Protein AF-A0A7J6WWG5-F1 (afdb_monomer_lite)

pLDDT: mean 85.24, std 16.28, range [38.5, 98.75]

Organism: Thalictrum thalictroides (NCBI:txid46969)

Structure (mmCIF, N/CA/C/O backbone):
data_AF-A0A7J6WWG5-F1
#
_entry.id   AF-A0A7J6WWG5-F1
#
loop_
_atom_site.group_PDB
_atom_site.id
_atom_site.type_symbol
_atom_site.label_atom_id
_atom_site.label_alt_id
_atom_site.label_comp_id
_atom_site.label_asym_id
_atom_site.label_entity_id
_atom_site.label_seq_id
_atom_site.pdbx_PDB_ins_code
_atom_site.Cartn_x
_atom_site.Cartn_y
_atom_site.Cartn_z
_atom_site.occupancy
_atom_site.B_iso_or_equiv
_atom_site.auth_seq_id
_atom_site.auth_comp_id
_atom_site.auth_asym_id
_atom_site.auth_atom_id
_atom_site.pdbx_PDB_model_num
ATOM 1 N N . MET A 1 1 ? -76.716 24.544 27.210 1.00 43.50 1 MET A N 1
ATOM 2 C CA . MET A 1 1 ? -75.698 25.096 26.293 1.00 43.50 1 MET A CA 1
ATOM 3 C C . MET A 1 1 ? -74.360 24.968 27.015 1.00 43.50 1 MET A C 1
ATOM 5 O O . MET A 1 1 ? -74.126 25.723 27.944 1.00 43.50 1 MET A O 1
ATOM 9 N N . LEU A 1 2 ? -73.579 23.918 26.735 1.00 38.50 2 LEU A N 1
ATOM 10 C CA . LEU A 1 2 ? -72.300 23.645 27.412 1.00 38.50 2 LEU A CA 1
ATOM 11 C C . LEU A 1 2 ? -71.155 24.018 26.466 1.00 38.50 2 LEU A C 1
ATOM 13 O O . LEU A 1 2 ? -71.121 23.550 25.331 1.00 38.50 2 LEU A O 1
ATOM 17 N N . GLN A 1 3 ? -70.262 24.892 26.929 1.00 45.00 3 GLN A N 1
ATOM 18 C CA . GLN A 1 3 ? -69.139 25.434 26.167 1.00 45.00 3 GLN A CA 1
ATOM 19 C C . GLN A 1 3 ? -67.890 24.578 26.438 1.00 45.00 3 GLN A C 1
ATOM 21 O O . GLN A 1 3 ? -67.341 24.602 27.539 1.00 45.00 3 GLN A O 1
ATOM 26 N N . LEU A 1 4 ? -67.456 23.795 25.447 1.00 45.66 4 LEU A N 1
ATOM 27 C CA . LEU A 1 4 ? -66.200 23.039 25.496 1.00 45.66 4 LEU A CA 1
ATOM 28 C C . LEU A 1 4 ? -65.028 23.998 25.246 1.00 45.66 4 LEU A C 1
ATOM 30 O O . LEU A 1 4 ? -64.885 24.532 24.149 1.00 45.66 4 LEU A O 1
ATOM 34 N N . HIS A 1 5 ? -64.199 24.216 26.266 1.00 53.22 5 HIS A N 1
ATOM 35 C CA . HIS A 1 5 ? -62.928 24.926 26.127 1.00 53.22 5 HIS A CA 1
ATOM 36 C C . HIS A 1 5 ? -61.869 23.956 25.589 1.00 53.22 5 HIS A C 1
ATOM 38 O O . HIS A 1 5 ? -61.558 22.953 26.230 1.00 53.22 5 HIS A O 1
ATOM 44 N N . GLN A 1 6 ? -61.324 24.245 24.406 1.00 57.47 6 GLN A N 1
ATOM 45 C CA . GLN A 1 6 ? -60.155 23.545 23.871 1.00 57.47 6 GLN A CA 1
ATOM 46 C C . GLN A 1 6 ? -58.901 24.026 24.613 1.00 57.47 6 GLN A C 1
ATOM 48 O O . GLN A 1 6 ? -58.595 25.217 24.610 1.00 57.47 6 GLN A O 1
ATOM 53 N N . LEU A 1 7 ? -58.181 23.105 25.254 1.00 57.38 7 LEU A N 1
ATOM 54 C CA . LEU A 1 7 ? -56.849 23.366 25.805 1.00 57.38 7 LEU A CA 1
ATOM 55 C C . LEU A 1 7 ? -55.794 23.170 24.697 1.00 57.38 7 LEU A C 1
ATOM 57 O O . LEU A 1 7 ? -55.916 22.213 23.928 1.00 57.38 7 LEU A O 1
ATOM 61 N N . PRO A 1 8 ? -54.764 24.030 24.592 1.00 60.62 8 PRO A N 1
ATOM 62 C CA . PRO A 1 8 ? -53.716 23.872 23.589 1.00 60.62 8 PRO A CA 1
ATOM 63 C C . PRO A 1 8 ? -52.782 22.710 23.964 1.00 60.62 8 PRO A C 1
ATOM 65 O O . PRO A 1 8 ? -52.384 22.564 25.120 1.00 60.62 8 PRO A O 1
ATOM 68 N N . LEU A 1 9 ? -52.424 21.881 22.978 1.00 52.66 9 LEU A N 1
ATOM 69 C CA . LEU A 1 9 ? -51.415 20.826 23.122 1.00 52.66 9 LEU A CA 1
ATOM 70 C C . LEU A 1 9 ? -50.026 21.463 23.351 1.00 52.66 9 LEU A C 1
ATOM 72 O O . LEU A 1 9 ? -49.671 22.376 22.602 1.00 52.66 9 LEU A O 1
ATOM 76 N N . PRO A 1 10 ? -49.200 20.995 24.306 1.00 60.12 10 PRO A N 1
ATOM 77 C CA . PRO A 1 10 ? -47.828 21.470 24.418 1.00 60.12 10 PRO A CA 1
ATOM 78 C C . PRO A 1 10 ? -46.977 20.864 23.292 1.00 60.12 10 PRO A C 1
ATOM 80 O O . PRO A 1 10 ? -46.953 19.650 23.092 1.00 60.12 10 PRO A O 1
ATOM 83 N N . LEU A 1 11 ? -46.271 21.718 22.551 1.00 54.06 11 LEU A N 1
ATOM 84 C CA . LEU A 1 11 ? -45.281 21.312 21.557 1.00 54.06 11 LEU A CA 1
ATOM 85 C C . LEU A 1 11 ? -44.041 20.771 22.287 1.00 54.06 11 LEU A C 1
ATOM 87 O O . LEU A 1 11 ? -43.280 21.537 22.876 1.00 54.06 11 LEU A O 1
ATOM 91 N N . LEU A 1 12 ? -43.841 19.452 22.269 1.00 49.88 12 LEU A N 1
ATOM 92 C CA . LEU A 1 12 ? -42.626 18.818 22.781 1.00 49.88 12 LEU A CA 1
ATOM 93 C C . LEU A 1 12 ? -41.497 18.999 21.755 1.00 49.88 12 LEU A C 1
ATOM 95 O O . LEU A 1 12 ? -41.472 18.325 20.727 1.00 49.88 12 LEU A O 1
ATOM 99 N N . LEU A 1 13 ? -40.568 19.916 22.027 1.00 48.56 13 LEU A N 1
ATOM 100 C CA . LEU A 1 13 ? -39.367 20.103 21.215 1.00 48.56 13 LEU A CA 1
ATOM 101 C C . LEU A 1 13 ? -38.321 19.049 21.616 1.00 48.56 13 LEU A C 1
ATOM 103 O O . LEU A 1 13 ? -37.662 19.174 22.646 1.00 48.56 13 LEU A O 1
ATOM 107 N N . ILE A 1 14 ? -38.185 17.989 20.818 1.00 55.75 14 ILE A N 1
ATOM 108 C CA . ILE A 1 14 ? -37.109 17.002 20.979 1.00 55.75 14 ILE A CA 1
ATOM 109 C C . ILE A 1 14 ? -35.837 17.606 20.376 1.00 55.75 14 ILE A C 1
ATOM 111 O O . ILE A 1 14 ? -35.690 17.672 19.157 1.00 55.75 14 ILE A O 1
ATOM 115 N N . ILE A 1 15 ? -34.920 18.063 21.230 1.00 52.78 15 ILE A N 1
ATOM 116 C CA . ILE A 1 15 ? -33.573 18.467 20.813 1.00 52.78 15 ILE A CA 1
ATOM 117 C C . ILE A 1 15 ? -32.778 17.183 20.563 1.00 52.78 15 ILE A C 1
ATOM 119 O O . ILE A 1 15 ? -32.266 16.557 21.491 1.00 52.78 15 ILE A O 1
ATOM 123 N N . ILE A 1 16 ? -32.714 16.756 19.302 1.00 55.19 16 ILE A N 1
ATOM 124 C CA . ILE A 1 16 ? -31.808 15.690 18.877 1.00 55.19 16 ILE A CA 1
ATOM 125 C C . ILE A 1 16 ? -30.413 16.316 18.818 1.00 55.19 16 ILE A C 1
ATOM 127 O O . ILE A 1 16 ? -30.118 17.092 17.912 1.00 55.19 16 ILE A O 1
ATOM 131 N N . ASN A 1 17 ? -29.559 16.006 19.796 1.00 42.19 17 ASN A N 1
ATOM 132 C CA . ASN A 1 17 ? -28.130 16.296 19.703 1.00 42.19 17 ASN A CA 1
ATOM 133 C C . ASN A 1 17 ? -27.538 15.394 18.615 1.00 42.19 17 ASN A C 1
ATOM 135 O O . ASN A 1 17 ? -27.136 14.262 18.883 1.00 42.19 17 ASN A O 1
ATOM 139 N N . ILE A 1 18 ? -27.542 15.875 17.373 1.00 51.47 18 ILE A N 1
ATOM 140 C CA . ILE A 1 18 ? -26.829 15.226 16.278 1.00 51.47 18 ILE A CA 1
ATOM 141 C C . ILE A 1 18 ? -25.347 15.511 16.521 1.00 51.47 18 ILE A C 1
ATOM 143 O O . ILE A 1 18 ? -24.889 16.635 16.330 1.00 51.47 18 ILE A O 1
ATOM 147 N N . ILE A 1 19 ? -24.604 14.511 16.993 1.00 54.56 19 ILE A N 1
ATOM 148 C CA . ILE A 1 19 ? -23.142 14.573 17.004 1.00 54.56 19 ILE A CA 1
ATOM 149 C C . ILE A 1 19 ? -22.717 14.521 15.533 1.00 54.56 19 ILE A C 1
ATOM 151 O O . ILE A 1 19 ? -22.837 13.473 14.898 1.00 54.56 19 ILE A O 1
ATOM 155 N N . SER A 1 20 ? -22.282 15.648 14.966 1.00 55.41 20 SER A N 1
ATOM 156 C CA . SER A 1 20 ? -21.659 15.657 13.644 1.00 55.41 20 SER A CA 1
ATOM 157 C C . SER A 1 20 ? -20.266 15.042 13.766 1.00 55.41 20 SER A C 1
ATOM 159 O O . SER A 1 20 ? -19.421 15.518 14.524 1.00 55.41 20 SER A O 1
ATOM 161 N N . THR A 1 21 ? -20.039 13.941 13.056 1.00 62.00 21 THR A N 1
ATOM 162 C CA . THR A 1 21 ? -18.699 13.393 12.839 1.00 62.00 21 THR A CA 1
ATOM 163 C C . THR A 1 21 ? -18.186 13.962 11.521 1.00 62.00 21 THR A C 1
ATOM 165 O O . THR A 1 21 ? -18.833 13.812 10.489 1.00 62.00 21 THR A O 1
ATOM 168 N N . GLU A 1 22 ? -17.066 14.680 11.568 1.00 69.00 22 GLU A N 1
ATOM 169 C CA . GLU A 1 22 ? -16.397 15.193 10.372 1.00 69.00 22 GLU A CA 1
ATOM 170 C C . GLU A 1 22 ? -15.413 14.127 9.878 1.00 69.00 22 GLU A C 1
ATOM 172 O O . GLU A 1 22 ? -14.567 13.661 10.646 1.00 69.00 22 GLU A O 1
ATOM 177 N N . ALA A 1 23 ? -15.525 13.730 8.612 1.00 77.38 23 ALA A N 1
ATOM 178 C CA . ALA A 1 23 ? -14.593 12.816 7.959 1.00 77.38 23 ALA A CA 1
ATOM 179 C C . ALA A 1 23 ? -13.761 13.591 6.930 1.00 77.38 23 ALA A C 1
ATOM 181 O O . ALA A 1 23 ? -14.307 14.352 6.132 1.00 77.38 23 ALA A O 1
ATOM 182 N N . LEU A 1 24 ? -12.440 13.399 6.948 1.00 86.94 24 LEU A N 1
ATOM 183 C CA . LEU A 1 24 ? -11.552 13.918 5.911 1.00 86.94 24 LEU A CA 1
ATOM 184 C C . LEU A 1 24 ? -11.529 12.934 4.739 1.00 86.94 24 LEU A C 1
ATOM 186 O O . LEU A 1 24 ? -11.199 11.766 4.932 1.00 86.94 24 LEU A O 1
ATOM 190 N N . ASP A 1 25 ? -11.825 13.423 3.538 1.00 91.62 25 ASP A N 1
ATOM 191 C CA . ASP A 1 25 ? -11.728 12.658 2.296 1.00 91.62 25 ASP A CA 1
ATOM 192 C C . ASP A 1 25 ? -10.951 13.455 1.244 1.00 91.62 25 ASP A C 1
ATOM 194 O O . ASP A 1 25 ? -11.072 14.681 1.149 1.00 91.62 25 ASP A O 1
ATOM 198 N N . PHE A 1 26 ? -10.127 12.761 0.467 1.00 93.62 26 PHE A N 1
ATOM 199 C CA . PHE A 1 26 ? -9.393 13.340 -0.649 1.00 93.62 26 PHE A CA 1
ATOM 200 C C . PHE A 1 26 ? -9.103 12.285 -1.715 1.00 93.62 26 PHE A C 1
ATOM 202 O O . PHE A 1 26 ? -8.822 11.123 -1.428 1.00 93.62 26 PHE A O 1
ATOM 209 N N . LEU A 1 27 ? -9.113 12.725 -2.973 1.00 95.38 27 LEU A N 1
ATOM 210 C CA . LEU A 1 27 ? -8.871 11.881 -4.136 1.00 95.38 27 LEU A CA 1
ATOM 211 C C . LEU A 1 27 ? -7.873 12.558 -5.074 1.00 95.38 27 LEU A C 1
ATOM 213 O O . LEU A 1 27 ? -8.141 13.636 -5.605 1.00 95.38 27 LEU A O 1
ATOM 217 N N . PHE A 1 28 ? -6.760 11.877 -5.340 1.00 95.69 28 PHE A N 1
ATOM 218 C CA . PHE A 1 28 ? -5.775 12.290 -6.335 1.00 95.69 28 PHE A CA 1
ATOM 219 C C . PHE A 1 28 ? -5.796 11.323 -7.519 1.00 95.69 28 PHE A C 1
ATOM 221 O O . PHE A 1 28 ? -5.317 10.196 -7.425 1.00 95.69 28 PHE A O 1
ATOM 228 N N . ASN A 1 29 ? -6.338 11.774 -8.653 1.00 94.44 29 ASN A N 1
ATOM 229 C CA . ASN A 1 29 ? -6.227 11.052 -9.931 1.00 94.44 29 ASN A CA 1
ATOM 230 C C . ASN A 1 29 ? -4.970 11.454 -10.724 1.00 94.44 29 ASN A C 1
ATOM 232 O O . ASN A 1 29 ? -4.620 10.819 -11.715 1.00 94.44 29 ASN A O 1
ATOM 236 N N . SER A 1 30 ? -4.309 12.525 -10.290 1.00 95.06 30 SER A N 1
ATOM 237 C CA . SER A 1 30 ? -3.078 13.085 -10.840 1.00 95.06 30 SER A CA 1
ATOM 238 C C . SER A 1 30 ? -2.396 13.901 -9.749 1.00 95.06 30 SER A C 1
ATOM 240 O O . SER A 1 30 ? -3.094 14.451 -8.897 1.00 95.06 30 SER A O 1
ATOM 242 N N . PHE A 1 31 ? -1.074 14.030 -9.811 1.00 96.62 31 PHE A N 1
ATOM 243 C CA . PHE A 1 31 ? -0.302 14.792 -8.831 1.00 96.62 31 PHE A CA 1
ATOM 244 C C . PHE A 1 31 ? 0.369 16.021 -9.441 1.00 96.62 31 PHE A C 1
ATOM 246 O O . PHE A 1 31 ? 0.823 16.008 -10.588 1.00 96.62 31 PHE A O 1
ATOM 253 N N . ASN A 1 32 ? 0.495 17.061 -8.630 1.00 94.00 32 ASN A N 1
ATOM 254 C CA . ASN A 1 32 ? 1.383 18.198 -8.806 1.00 94.00 32 ASN A CA 1
ATOM 255 C C . ASN A 1 32 ? 2.359 18.279 -7.618 1.00 94.00 32 ASN A C 1
ATOM 257 O O . ASN A 1 32 ? 2.097 17.755 -6.537 1.00 94.00 32 ASN A O 1
ATOM 261 N N . ALA A 1 33 ? 3.492 18.958 -7.797 1.00 89.06 33 ALA A N 1
ATOM 262 C CA . ALA A 1 33 ? 4.530 19.098 -6.776 1.00 89.06 33 ALA A CA 1
ATOM 263 C C . ALA A 1 33 ? 4.050 19.812 -5.497 1.00 89.06 33 ALA A C 1
ATOM 265 O O . ALA A 1 33 ? 4.693 19.692 -4.461 1.00 89.06 33 ALA A O 1
ATOM 266 N N . THR A 1 34 ? 2.937 20.548 -5.559 1.00 92.31 34 THR A N 1
ATOM 267 C CA . THR A 1 34 ? 2.332 21.243 -4.411 1.00 92.31 34 THR A CA 1
ATOM 268 C C . THR A 1 34 ? 1.338 20.394 -3.625 1.00 92.31 34 THR A C 1
ATOM 270 O O . THR A 1 34 ? 0.961 20.786 -2.525 1.00 92.31 34 THR A O 1
ATOM 273 N N . ASP A 1 35 ? 0.897 19.256 -4.168 1.00 92.81 35 ASP A N 1
ATOM 274 C CA . ASP A 1 35 ? -0.119 18.410 -3.524 1.00 92.81 35 ASP A CA 1
ATOM 275 C C . ASP A 1 35 ? 0.445 17.652 -2.315 1.00 92.81 35 ASP A C 1
ATOM 277 O O . ASP A 1 35 ? -0.306 17.180 -1.463 1.00 92.81 35 ASP A O 1
ATOM 281 N N . LEU A 1 36 ? 1.774 17.507 -2.255 1.00 95.69 36 LEU A N 1
ATOM 282 C CA . LEU A 1 36 ? 2.490 16.637 -1.330 1.00 95.69 36 LEU A CA 1
ATOM 283 C C . LEU A 1 36 ? 3.743 17.321 -0.794 1.00 95.69 36 LEU A C 1
ATOM 285 O O . LEU A 1 36 ? 4.408 18.089 -1.484 1.00 95.69 36 LEU A O 1
ATOM 289 N N . THR A 1 37 ? 4.131 16.951 0.421 1.00 96.75 37 THR A N 1
ATOM 290 C CA . THR A 1 37 ? 5.494 17.179 0.901 1.00 96.75 37 THR A CA 1
ATOM 291 C C . THR A 1 37 ? 6.385 16.049 0.404 1.00 96.75 37 THR A C 1
ATOM 293 O O . THR A 1 37 ? 6.274 14.908 0.857 1.00 96.75 37 THR A O 1
ATOM 296 N N . LEU A 1 38 ? 7.260 16.369 -0.546 1.00 97.25 38 LEU A N 1
ATOM 297 C CA . LEU A 1 38 ? 8.236 15.447 -1.124 1.00 97.25 38 LEU A CA 1
ATOM 298 C C . LEU A 1 38 ? 9.562 15.530 -0.358 1.00 97.25 38 LEU A C 1
ATOM 300 O O . LEU A 1 38 ? 10.039 16.623 -0.055 1.00 97.25 38 LEU A O 1
ATOM 304 N N . ILE A 1 39 ? 10.158 14.381 -0.039 1.00 97.25 39 ILE A N 1
ATOM 305 C CA . ILE A 1 39 ? 11.409 14.283 0.722 1.00 97.25 39 ILE A CA 1
ATOM 306 C C . ILE A 1 39 ? 12.422 13.422 -0.037 1.00 97.25 39 ILE A C 1
ATOM 308 O O . ILE A 1 39 ? 12.075 12.354 -0.552 1.00 97.25 39 ILE A O 1
ATOM 312 N N . SER A 1 40 ? 13.688 13.852 -0.010 1.00 96.06 40 SER A N 1
ATOM 313 C CA . SER A 1 40 ? 14.827 13.186 -0.657 1.00 96.06 40 SER A CA 1
ATOM 314 C C . SER A 1 40 ? 14.627 13.076 -2.175 1.00 96.06 40 SER A C 1
ATOM 316 O O . SER A 1 40 ? 14.363 14.094 -2.808 1.00 96.06 40 SER A O 1
ATOM 318 N N . ASP A 1 41 ? 14.739 11.883 -2.766 1.00 95.94 41 ASP A N 1
ATOM 319 C CA . ASP A 1 41 ? 14.678 11.702 -4.224 1.00 95.94 41 ASP A CA 1
ATOM 320 C C . ASP A 1 41 ? 13.241 11.654 -4.784 1.00 95.94 41 ASP A C 1
ATOM 322 O O . ASP A 1 41 ? 13.050 11.512 -5.999 1.00 95.94 41 ASP A O 1
ATOM 326 N N . ALA A 1 42 ? 12.223 11.757 -3.916 1.00 96.81 42 ALA A N 1
ATOM 327 C CA . ALA A 1 42 ? 10.828 11.734 -4.334 1.00 96.81 42 ALA A CA 1
ATOM 328 C C . ALA A 1 42 ? 10.478 12.968 -5.175 1.00 96.81 42 ALA A C 1
ATOM 330 O O . ALA A 1 42 ? 10.766 14.103 -4.798 1.00 96.81 42 ALA A O 1
ATOM 331 N N . ARG A 1 43 ? 9.809 12.750 -6.307 1.00 95.94 43 ARG A N 1
ATOM 332 C CA . ARG A 1 43 ? 9.409 13.811 -7.237 1.00 95.94 43 ARG A CA 1
ATOM 333 C C . ARG A 1 43 ? 8.083 13.501 -7.912 1.00 95.94 43 ARG A C 1
ATOM 335 O O . ARG A 1 43 ? 7.707 12.339 -8.044 1.00 95.94 43 ARG A O 1
ATOM 342 N N . VAL A 1 44 ? 7.408 14.542 -8.389 1.00 96.56 44 VAL A N 1
ATOM 343 C CA . VAL A 1 44 ? 6.317 14.391 -9.355 1.00 96.56 44 VAL A CA 1
ATOM 344 C C . VAL A 1 44 ? 6.898 14.502 -10.760 1.00 96.56 44 VAL A C 1
ATOM 346 O O . VAL A 1 44 ? 7.609 15.454 -11.072 1.00 96.56 44 VAL A O 1
ATOM 349 N N . GLU A 1 45 ? 6.595 13.531 -11.611 1.00 94.00 45 GLU A N 1
ATOM 350 C CA . GLU A 1 45 ? 7.034 13.475 -13.003 1.00 94.00 45 GLU A CA 1
ATOM 351 C C . GLU A 1 45 ? 5.828 13.090 -13.856 1.00 94.00 45 GLU A C 1
ATOM 353 O O . GLU A 1 45 ? 5.223 12.056 -13.612 1.00 94.00 45 GLU A O 1
ATOM 358 N N . SER A 1 46 ? 5.433 13.914 -14.830 1.00 93.75 46 SER A N 1
ATOM 359 C CA . SER A 1 46 ? 4.271 13.626 -15.695 1.00 93.75 46 SER A CA 1
ATOM 360 C C . SER A 1 46 ? 3.003 13.219 -14.921 1.00 93.75 46 SER A C 1
ATOM 362 O O . SER A 1 46 ? 2.323 12.259 -15.276 1.00 93.75 46 SER A O 1
ATOM 364 N N . SER A 1 47 ? 2.709 13.934 -13.831 1.00 94.94 47 SER A N 1
ATOM 365 C CA . SER A 1 47 ? 1.549 13.711 -12.954 1.00 94.94 47 SER A CA 1
ATOM 366 C C . SER A 1 47 ? 1.539 12.424 -12.119 1.00 94.94 47 SER A C 1
ATOM 368 O O . SER A 1 47 ? 0.538 12.157 -11.453 1.00 94.94 47 SER A O 1
ATOM 370 N N . ILE A 1 48 ? 2.638 11.665 -12.088 1.00 95.19 48 ILE A N 1
ATOM 371 C CA . ILE A 1 48 ? 2.835 10.526 -11.181 1.00 95.19 48 ILE A CA 1
ATOM 372 C C . ILE A 1 48 ? 3.904 10.839 -10.134 1.00 95.19 48 ILE A C 1
ATOM 374 O O . ILE A 1 48 ? 4.818 11.626 -10.379 1.00 95.19 48 ILE A O 1
ATOM 378 N N . ILE A 1 49 ? 3.817 10.201 -8.969 1.00 96.75 49 ILE A N 1
ATOM 379 C CA . ILE A 1 49 ? 4.876 10.256 -7.958 1.00 96.75 49 ILE A CA 1
ATOM 380 C C . ILE A 1 49 ? 5.916 9.190 -8.297 1.00 96.75 49 ILE A C 1
ATOM 382 O O . ILE A 1 49 ? 5.587 8.010 -8.415 1.00 96.75 49 ILE A O 1
ATOM 386 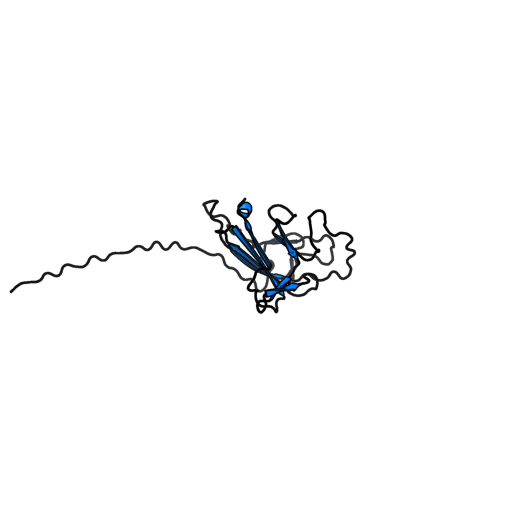N N . ARG A 1 50 ? 7.183 9.587 -8.388 1.00 95.62 50 ARG A N 1
ATOM 387 C CA . ARG A 1 50 ? 8.325 8.670 -8.397 1.00 95.62 50 ARG A CA 1
ATOM 388 C C . ARG A 1 50 ? 9.050 8.802 -7.071 1.00 95.62 50 ARG A C 1
ATOM 390 O O . ARG A 1 50 ? 9.536 9.879 -6.741 1.00 95.62 50 ARG A O 1
ATOM 397 N N . LEU A 1 51 ? 9.098 7.711 -6.311 1.00 95.81 51 LEU A N 1
ATOM 398 C CA . LEU A 1 51 ? 9.750 7.678 -4.997 1.00 95.81 51 LEU A CA 1
ATOM 399 C C . LEU A 1 51 ? 11.264 7.475 -5.094 1.00 95.81 51 LEU A C 1
ATOM 401 O O . LEU A 1 51 ? 11.979 7.854 -4.176 1.00 95.81 51 LEU A O 1
ATOM 405 N N . LYS A 1 52 ? 11.748 6.877 -6.187 1.00 92.19 52 LYS A N 1
ATOM 406 C CA . LYS A 1 52 ? 13.169 6.613 -6.413 1.00 92.19 52 LYS A CA 1
ATOM 407 C C . LYS A 1 52 ? 13.685 7.323 -7.663 1.00 92.19 52 LYS A C 1
ATOM 409 O O . LYS A 1 52 ? 12.946 7.692 -8.582 1.00 92.19 52 LYS A O 1
ATOM 414 N N . ASN A 1 53 ? 14.988 7.529 -7.675 1.00 89.44 53 ASN A N 1
ATOM 415 C CA . ASN A 1 53 ? 15.773 7.914 -8.827 1.00 89.44 53 ASN A CA 1
ATOM 416 C C . ASN A 1 53 ? 16.376 6.651 -9.449 1.00 89.44 53 ASN A C 1
ATOM 418 O O . ASN A 1 53 ? 17.290 6.060 -8.881 1.00 89.44 53 ASN A O 1
ATOM 422 N N . ASP A 1 54 ? 15.863 6.268 -10.618 1.00 83.50 54 ASP A N 1
ATOM 423 C CA . ASP A 1 54 ? 16.197 5.023 -11.325 1.00 83.50 54 ASP A CA 1
ATOM 424 C C . ASP A 1 54 ? 17.700 4.908 -11.669 1.00 83.50 54 ASP A C 1
ATOM 426 O O . ASP A 1 54 ? 18.214 3.810 -11.860 1.00 83.50 54 ASP A O 1
ATOM 430 N N . SER A 1 55 ? 18.429 6.029 -11.693 1.00 84.62 55 SER A N 1
ATOM 431 C CA . SER A 1 55 ? 19.877 6.070 -11.942 1.00 84.62 55 SER A CA 1
ATOM 432 C C . SER A 1 55 ? 20.738 5.883 -10.683 1.00 84.62 55 SER A C 1
ATOM 434 O O . SER A 1 55 ? 21.964 5.866 -10.786 1.00 84.62 55 SER A O 1
ATOM 436 N N . ASN A 1 56 ? 20.138 5.794 -9.490 1.00 83.94 56 ASN A N 1
ATOM 437 C CA . ASN A 1 56 ? 20.844 5.690 -8.212 1.00 83.94 56 ASN A CA 1
ATOM 438 C C . ASN A 1 56 ? 20.383 4.452 -7.426 1.00 83.94 56 ASN A C 1
AT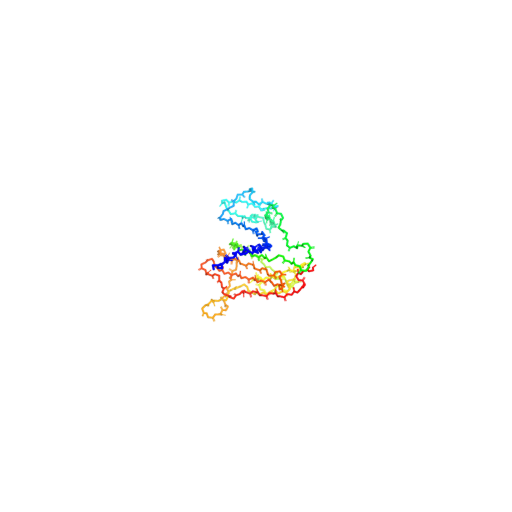OM 440 O O . ASN A 1 56 ? 19.286 4.428 -6.870 1.00 83.94 56 ASN A O 1
ATOM 444 N N . GLN A 1 57 ? 21.265 3.457 -7.296 1.00 81.81 57 GLN A N 1
ATOM 445 C CA . GLN A 1 57 ? 20.977 2.213 -6.567 1.00 81.81 57 GLN A CA 1
ATOM 446 C C . GLN A 1 57 ? 20.683 2.414 -5.067 1.00 81.81 57 GLN A C 1
ATOM 448 O O . GLN A 1 57 ? 20.034 1.575 -4.452 1.00 81.81 57 GLN A O 1
ATOM 453 N N . PHE A 1 58 ? 21.114 3.534 -4.477 1.00 85.56 58 PHE A N 1
ATOM 454 C CA . PHE A 1 58 ? 20.866 3.875 -3.070 1.00 85.56 58 PHE A CA 1
ATOM 455 C C . PHE A 1 58 ? 19.732 4.895 -2.900 1.00 85.56 58 PHE A C 1
ATOM 457 O O . PHE A 1 58 ? 19.660 5.584 -1.883 1.00 85.56 58 PHE A O 1
ATOM 464 N N . SER A 1 59 ? 18.873 5.048 -3.912 1.00 92.69 59 SER A N 1
ATOM 465 C CA . SER A 1 59 ? 17.818 6.055 -3.891 1.00 92.69 59 SER A CA 1
ATOM 466 C C . SER A 1 59 ? 16.747 5.763 -2.839 1.00 92.69 59 SER A C 1
ATOM 468 O O . SER A 1 59 ? 16.199 4.658 -2.755 1.00 92.69 59 SER A O 1
ATOM 470 N N . ILE A 1 60 ? 16.416 6.800 -2.070 1.00 93.12 60 ILE A N 1
ATOM 471 C CA . ILE A 1 60 ? 15.359 6.805 -1.062 1.00 93.12 60 ILE A CA 1
ATOM 472 C C . ILE A 1 60 ? 14.530 8.070 -1.267 1.00 93.12 60 ILE A C 1
ATOM 474 O O . ILE A 1 60 ? 15.071 9.172 -1.366 1.00 93.12 60 ILE A O 1
ATOM 478 N N . GLY A 1 61 ? 13.209 7.926 -1.267 1.00 96.12 61 GLY A N 1
ATOM 479 C CA . GLY A 1 61 ? 12.292 9.055 -1.304 1.00 96.12 61 GLY A CA 1
ATOM 480 C C . GLY A 1 61 ? 11.000 8.749 -0.570 1.00 96.12 61 GLY A C 1
ATOM 481 O O . GLY A 1 61 ? 10.584 7.596 -0.447 1.00 96.12 61 GLY A O 1
ATOM 482 N N . ARG A 1 62 ? 10.384 9.805 -0.040 1.00 96.88 62 ARG A N 1
ATOM 483 C CA . ARG A 1 62 ? 9.109 9.742 0.682 1.00 96.88 62 ARG A CA 1
ATOM 484 C C . ARG A 1 62 ? 8.200 10.868 0.211 1.00 96.88 62 ARG A C 1
ATOM 486 O O . ARG A 1 62 ? 8.682 11.951 -0.112 1.00 96.88 62 ARG A O 1
ATOM 493 N N . ALA A 1 63 ? 6.898 10.623 0.220 1.00 96.50 63 ALA A N 1
ATOM 494 C CA . ALA A 1 63 ? 5.886 11.629 -0.061 1.00 96.50 63 ALA A CA 1
ATOM 495 C C . ALA A 1 63 ? 4.820 11.587 1.037 1.00 96.50 63 ALA A C 1
ATOM 497 O O . ALA A 1 63 ? 4.350 10.510 1.396 1.00 96.50 63 ALA A O 1
ATOM 498 N N . PHE A 1 64 ? 4.457 12.752 1.567 1.00 96.75 64 PHE A N 1
ATOM 499 C CA . PHE A 1 64 ? 3.462 12.892 2.627 1.00 96.75 64 PHE A CA 1
ATOM 500 C C . PHE A 1 64 ? 2.348 13.837 2.190 1.00 96.75 64 PHE A C 1
ATOM 502 O O . PHE A 1 64 ? 2.612 14.861 1.556 1.00 96.75 64 PHE A O 1
ATOM 509 N N . TYR A 1 65 ? 1.110 13.523 2.574 1.00 95.00 65 TYR A N 1
ATOM 510 C CA . TYR A 1 65 ? 0.032 14.507 2.539 1.00 95.00 65 TYR A CA 1
ATOM 511 C C . TYR A 1 65 ? 0.433 15.699 3.435 1.00 95.00 65 TYR A C 1
ATOM 513 O O . TYR A 1 65 ? 0.931 15.474 4.540 1.00 95.00 65 TYR A O 1
ATOM 521 N N . PRO A 1 66 ? 0.300 16.956 2.973 1.00 93.62 66 PRO A N 1
ATOM 522 C CA . PRO A 1 66 ? 0.934 18.105 3.622 1.00 93.62 66 PRO A CA 1
ATOM 523 C C . PRO A 1 66 ? 0.322 18.474 4.977 1.00 93.62 66 PRO A C 1
ATOM 525 O O . PRO A 1 66 ? 0.919 19.247 5.721 1.00 93.62 66 PRO A O 1
ATOM 528 N N . SER A 1 67 ? -0.863 17.956 5.304 1.00 91.88 67 SER A N 1
ATOM 529 C CA . SER A 1 67 ? -1.529 18.200 6.585 1.00 91.88 67 SER A CA 1
ATOM 530 C C . SER A 1 67 ? -1.559 16.938 7.439 1.00 91.88 67 SER A C 1
ATOM 532 O O . SER A 1 67 ? -1.709 15.827 6.935 1.00 91.88 67 SER A O 1
ATOM 534 N N . THR A 1 68 ? -1.425 17.105 8.751 1.00 90.88 68 THR A N 1
ATOM 535 C CA . THR A 1 68 ? -1.532 15.997 9.699 1.00 90.88 68 THR A CA 1
ATOM 536 C C . THR A 1 68 ? -2.974 15.499 9.777 1.00 90.88 68 THR A C 1
ATOM 538 O O . THR A 1 68 ? -3.914 16.291 9.826 1.00 90.88 68 THR A O 1
ATOM 541 N N . ILE A 1 69 ? -3.149 14.177 9.808 1.00 89.00 69 ILE A N 1
ATOM 542 C CA . ILE A 1 69 ? -4.456 13.531 9.969 1.00 89.00 69 ILE A CA 1
ATOM 543 C C . ILE A 1 69 ? -4.515 12.945 11.387 1.00 89.00 69 ILE A C 1
ATOM 545 O O . ILE A 1 69 ? -3.736 12.039 11.691 1.00 89.00 69 ILE A O 1
ATOM 549 N N . PRO A 1 70 ? -5.383 13.452 12.281 1.00 86.19 70 PRO A N 1
ATOM 550 C CA . PRO A 1 70 ? -5.492 12.932 13.643 1.00 86.19 70 PRO A CA 1
ATOM 551 C C . PRO A 1 70 ? -6.082 11.512 13.670 1.00 86.19 70 PRO A C 1
ATOM 553 O O . PRO A 1 70 ? -7.242 11.310 13.310 1.00 86.19 70 PRO A O 1
ATOM 556 N N . ILE A 1 71 ? -5.298 10.531 14.132 1.00 84.81 71 ILE A N 1
ATOM 557 C CA . ILE A 1 71 ? -5.752 9.136 14.307 1.00 84.81 71 ILE A CA 1
ATOM 558 C C . ILE A 1 71 ? -6.297 8.884 15.716 1.00 84.81 71 ILE A C 1
ATOM 560 O O . ILE A 1 71 ? -7.247 8.129 15.879 1.00 84.81 71 ILE A O 1
ATOM 564 N N . GLN A 1 72 ? -5.737 9.523 16.741 1.00 79.12 72 GLN A N 1
ATOM 565 C CA . GLN A 1 72 ? -6.208 9.398 18.118 1.00 79.12 72 GLN A CA 1
ATOM 566 C C . GLN A 1 72 ? -7.030 10.633 18.492 1.00 79.12 72 GLN A C 1
ATOM 568 O O . GLN A 1 72 ? -6.548 11.763 18.390 1.00 79.12 72 GLN A O 1
ATOM 573 N N . LEU A 1 73 ? -8.280 10.416 18.903 1.00 67.88 73 LEU A N 1
ATOM 574 C CA . LEU A 1 73 ? -9.143 11.478 19.418 1.00 67.88 73 LEU A CA 1
ATOM 575 C C . LEU A 1 73 ? -8.866 11.714 20.911 1.00 67.88 73 LEU A C 1
ATOM 577 O O . LEU A 1 73 ? -8.020 11.065 21.518 1.00 67.88 73 LEU A O 1
ATOM 581 N N . THR A 1 74 ? -9.587 12.655 21.518 1.00 60.44 74 THR A N 1
ATOM 582 C CA . THR A 1 74 ? -9.410 13.134 22.905 1.00 60.44 74 THR A CA 1
ATOM 583 C C . THR A 1 74 ? -9.372 12.050 23.998 1.00 60.44 74 THR A C 1
ATOM 585 O O . THR A 1 74 ? -8.957 12.359 25.112 1.00 60.44 74 THR A O 1
ATOM 588 N N . ASN A 1 75 ? -9.753 10.801 23.696 1.00 62.50 75 ASN A N 1
ATOM 589 C CA . ASN A 1 75 ? -9.600 9.632 24.564 1.00 62.50 75 ASN A CA 1
ATOM 590 C C . ASN A 1 75 ? -8.711 8.562 23.899 1.00 62.50 75 ASN A C 1
ATOM 592 O O . ASN A 1 75 ? -9.003 8.159 22.771 1.00 62.50 75 ASN A O 1
ATOM 596 N N . PRO A 1 76 ? -7.701 8.014 24.605 1.00 62.28 76 PRO A N 1
ATOM 597 C CA . PRO A 1 76 ? -6.707 7.113 24.018 1.00 62.28 76 PRO A CA 1
ATOM 598 C C . PRO A 1 76 ? -7.276 5.784 23.506 1.00 62.28 76 PRO A C 1
ATOM 600 O O . PRO A 1 76 ? -6.637 5.116 22.702 1.00 62.28 76 PRO A O 1
ATOM 603 N N . THR A 1 77 ? -8.480 5.415 23.946 1.00 66.31 77 THR A N 1
ATOM 604 C CA . THR A 1 77 ? -9.166 4.175 23.564 1.00 66.31 77 THR A CA 1
ATOM 605 C C . THR A 1 77 ? -9.969 4.280 22.269 1.00 66.31 77 THR A C 1
ATOM 607 O O . THR A 1 77 ? -10.437 3.257 21.784 1.00 66.31 77 THR A O 1
ATOM 610 N N . ASN A 1 78 ? -10.164 5.486 21.724 1.00 74.50 78 ASN A N 1
ATOM 611 C CA . ASN A 1 78 ? -10.960 5.703 20.518 1.00 74.50 78 ASN A CA 1
ATOM 612 C C . ASN A 1 78 ? -10.048 6.156 19.378 1.00 74.50 78 ASN A C 1
ATOM 614 O O . ASN A 1 78 ? -9.778 7.350 19.219 1.00 74.50 78 ASN A O 1
ATOM 618 N N . LEU A 1 79 ? -9.585 5.189 18.589 1.00 88.75 79 LEU A N 1
ATOM 619 C CA . LEU A 1 79 ? -8.880 5.473 17.348 1.00 88.75 79 LEU A CA 1
ATOM 620 C C . LEU A 1 79 ? -9.891 5.732 16.227 1.00 88.75 79 LEU A C 1
ATOM 622 O O . LEU A 1 79 ? -10.915 5.055 16.121 1.00 88.75 79 LEU A O 1
ATOM 626 N N . SER A 1 80 ? -9.599 6.719 15.388 1.00 89.88 80 SER A N 1
ATOM 627 C CA . SER A 1 80 ? -10.333 6.982 14.158 1.00 89.88 80 SER A CA 1
ATOM 628 C C . SER A 1 80 ? -10.103 5.840 13.173 1.00 89.88 80 SER A C 1
ATOM 630 O O . SER A 1 80 ? -8.963 5.455 12.907 1.00 89.88 80 SER A O 1
ATOM 632 N N . SER A 1 81 ? -11.186 5.331 12.596 1.00 92.69 81 SER A N 1
ATOM 633 C CA . SER A 1 81 ? -11.106 4.418 11.458 1.00 92.69 81 SER A CA 1
ATOM 634 C C . SER A 1 81 ? -10.714 5.183 10.197 1.00 92.69 81 SER A C 1
ATOM 636 O O . SER A 1 81 ? -11.128 6.328 10.004 1.00 92.69 81 SER A O 1
ATOM 638 N N . PHE A 1 82 ? -9.950 4.546 9.315 1.00 94.94 82 PHE A N 1
ATOM 639 C CA . PHE A 1 82 ? -9.633 5.106 8.003 1.00 94.94 82 PHE A CA 1
ATOM 640 C C . PHE A 1 82 ? -9.648 4.027 6.926 1.00 94.94 82 PHE A C 1
ATOM 642 O O . PHE A 1 82 ? -9.495 2.838 7.191 1.00 94.94 82 PHE A O 1
ATOM 649 N N . SER A 1 83 ? -9.813 4.466 5.685 1.00 97.25 83 SER A N 1
ATOM 650 C CA . SER A 1 83 ? -9.659 3.637 4.498 1.00 97.25 83 SER A CA 1
ATOM 651 C C . SER A 1 83 ? -8.831 4.412 3.490 1.00 97.25 83 SER A C 1
ATOM 653 O O . SER A 1 83 ? -9.068 5.598 3.275 1.00 97.25 83 SER A O 1
ATOM 655 N N . THR A 1 84 ? -7.876 3.752 2.850 1.00 97.50 84 THR A N 1
ATOM 656 C CA . THR A 1 84 ? -7.106 4.327 1.748 1.00 97.50 84 THR A CA 1
ATOM 657 C C . THR A 1 84 ? -6.937 3.309 0.635 1.00 97.50 84 THR A C 1
ATOM 659 O O . THR A 1 84 ? -6.864 2.102 0.870 1.00 97.50 84 THR A O 1
ATOM 662 N N . SER A 1 85 ? -6.877 3.798 -0.599 1.00 98.31 85 SER A N 1
ATOM 663 C CA . SER A 1 85 ? -6.508 2.976 -1.742 1.00 98.31 85 SER A CA 1
ATOM 664 C C . SER A 1 85 ? -5.643 3.769 -2.698 1.00 98.31 85 SER A C 1
ATOM 666 O O . SER A 1 85 ? -5.865 4.961 -2.906 1.00 98.31 85 SER A O 1
ATOM 668 N N . PHE A 1 86 ? -4.663 3.105 -3.290 1.00 98.19 86 PHE A N 1
ATOM 669 C CA . PHE A 1 86 ? -3.749 3.724 -4.238 1.00 98.19 86 PHE A CA 1
ATOM 670 C C . PHE A 1 86 ? -3.284 2.701 -5.267 1.00 98.19 86 PHE A C 1
ATOM 672 O O . PHE A 1 86 ? -3.325 1.490 -5.040 1.00 98.19 86 PHE A O 1
ATOM 679 N N . VAL A 1 87 ? -2.869 3.205 -6.426 1.00 98.19 87 VAL A N 1
ATOM 680 C CA . VAL A 1 87 ? -2.302 2.399 -7.507 1.00 98.19 87 VAL A CA 1
ATOM 681 C C . VAL A 1 87 ? -0.805 2.658 -7.557 1.00 98.19 87 VAL A C 1
ATOM 683 O O . VAL A 1 87 ? -0.378 3.810 -7.542 1.00 98.19 87 VAL A O 1
ATOM 686 N N . PHE A 1 88 ? -0.017 1.593 -7.627 1.00 97.38 88 PHE A N 1
ATOM 687 C CA . PHE A 1 88 ? 1.432 1.665 -7.751 1.00 97.38 88 PHE A CA 1
ATOM 688 C C . PHE A 1 88 ? 1.936 0.643 -8.774 1.00 97.38 88 PHE A C 1
ATOM 690 O O . PHE A 1 88 ? 1.231 -0.298 -9.136 1.00 97.38 88 PHE A O 1
ATOM 697 N N . SER A 1 89 ? 3.169 0.845 -9.228 1.00 96.00 89 SER A N 1
ATOM 698 C CA . SER A 1 89 ? 3.916 -0.094 -10.063 1.00 96.00 89 SER A CA 1
ATOM 699 C C . SER A 1 89 ? 5.347 -0.159 -9.553 1.00 96.00 89 SER A C 1
ATOM 701 O O . SER A 1 89 ? 5.951 0.883 -9.295 1.00 96.00 89 SER A O 1
ATOM 703 N N . ILE A 1 90 ? 5.898 -1.366 -9.436 1.00 92.81 90 ILE A N 1
ATOM 704 C CA . ILE A 1 90 ? 7.328 -1.569 -9.184 1.00 92.81 90 ILE A CA 1
ATOM 705 C C . ILE A 1 90 ? 7.932 -2.064 -10.490 1.00 92.81 90 ILE A C 1
ATOM 707 O O . ILE A 1 90 ? 7.607 -3.154 -10.965 1.00 92.81 90 ILE A O 1
ATOM 711 N N . LEU A 1 91 ? 8.765 -1.224 -11.101 1.00 88.56 91 LEU A N 1
ATOM 712 C CA . LEU A 1 91 ? 9.428 -1.569 -12.350 1.00 88.56 91 LEU A CA 1
ATOM 713 C C . LEU A 1 91 ? 10.498 -2.639 -12.094 1.00 88.56 91 LEU A C 1
ATOM 715 O O . LEU A 1 91 ? 11.214 -2.544 -11.093 1.00 88.56 91 LEU A O 1
ATOM 719 N N . PRO A 1 92 ? 10.632 -3.632 -12.989 1.00 83.12 92 PRO A N 1
ATOM 720 C CA . PRO A 1 92 ? 11.708 -4.605 -12.893 1.00 83.12 92 PRO A CA 1
ATOM 721 C C . PRO A 1 92 ? 13.053 -3.890 -13.034 1.00 83.12 92 PRO A C 1
ATOM 723 O O . PRO A 1 92 ? 13.224 -3.040 -13.913 1.00 83.12 92 PRO A O 1
ATOM 726 N N . GLN A 1 93 ? 14.021 -4.252 -12.195 1.00 73.56 93 GLN A N 1
ATOM 727 C CA . GLN A 1 93 ? 15.399 -3.830 -12.416 1.00 73.56 93 GLN A CA 1
ATOM 728 C C . GLN A 1 93 ? 15.995 -4.704 -13.532 1.00 73.56 93 GLN A C 1
ATOM 730 O O . GLN A 1 93 ? 15.947 -5.929 -13.427 1.00 73.56 93 GLN A O 1
ATOM 735 N N . PRO A 1 94 ? 16.522 -4.120 -14.626 1.00 62.84 94 PRO A N 1
ATOM 736 C CA . PRO A 1 94 ? 16.958 -4.890 -15.793 1.00 62.84 94 PRO A CA 1
ATOM 737 C C . PRO A 1 94 ? 18.131 -5.833 -15.498 1.00 62.84 94 PRO A C 1
ATOM 739 O O . PRO A 1 94 ? 18.307 -6.817 -16.213 1.00 62.84 94 PRO A O 1
ATOM 742 N N . ILE A 1 95 ? 18.926 -5.543 -14.464 1.00 61.62 95 ILE A N 1
ATOM 743 C CA . ILE A 1 95 ? 19.986 -6.412 -13.953 1.00 61.62 95 ILE A CA 1
ATOM 744 C C . ILE A 1 95 ? 20.021 -6.239 -12.436 1.00 61.62 95 ILE A C 1
ATOM 746 O O . ILE A 1 95 ? 20.340 -5.160 -11.946 1.00 61.62 95 ILE A O 1
ATOM 750 N N . GLU A 1 96 ? 19.718 -7.307 -11.711 1.00 63.12 96 GLU A N 1
ATOM 751 C CA . GLU A 1 96 ? 19.849 -7.389 -10.262 1.00 63.12 96 GLU A CA 1
ATOM 752 C C . GLU A 1 96 ? 20.784 -8.561 -9.950 1.00 63.12 96 GLU A C 1
ATOM 754 O O . GLU A 1 96 ? 20.559 -9.686 -10.397 1.00 63.12 96 GLU A O 1
ATOM 759 N N . PHE A 1 97 ? 21.864 -8.291 -9.219 1.00 59.84 97 PHE A N 1
ATOM 760 C CA . PHE A 1 97 ? 22.657 -9.336 -8.576 1.00 59.84 97 PHE A CA 1
ATOM 761 C C . PHE A 1 97 ? 22.235 -9.388 -7.113 1.00 59.84 97 PHE A C 1
ATOM 763 O O . PHE A 1 97 ? 22.970 -8.944 -6.232 1.00 59.84 97 PHE A O 1
ATOM 770 N N . ASP A 1 98 ? 21.015 -9.870 -6.884 1.00 54.41 98 ASP A N 1
ATOM 771 C CA . ASP A 1 98 ? 20.507 -10.124 -5.543 1.00 54.41 98 ASP A CA 1
ATOM 772 C C . ASP A 1 98 ? 21.240 -11.341 -4.973 1.00 54.41 98 ASP A C 1
ATOM 774 O O . ASP A 1 98 ? 21.138 -12.463 -5.478 1.00 54.41 98 ASP A O 1
ATOM 778 N N . THR A 1 99 ? 22.058 -11.096 -3.956 1.00 52.22 99 THR A N 1
ATOM 779 C CA . THR A 1 99 ? 22.814 -12.130 -3.247 1.00 52.22 99 THR A CA 1
ATOM 780 C C . THR A 1 99 ? 22.261 -12.397 -1.849 1.00 52.22 99 THR A C 1
ATOM 782 O O . THR A 1 99 ? 22.863 -13.183 -1.115 1.00 52.22 99 THR A O 1
ATOM 785 N N . GLY A 1 100 ? 21.131 -11.789 -1.465 1.00 50.09 100 GLY A N 1
ATOM 786 C CA . GLY A 1 100 ? 20.651 -11.820 -0.090 1.00 50.09 100 GLY A CA 1
ATOM 787 C C . GLY A 1 100 ? 19.137 -11.708 0.036 1.00 50.09 100 GLY A C 1
ATOM 788 O O . GLY A 1 100 ? 18.578 -10.620 0.020 1.00 50.09 100 GLY A O 1
ATOM 789 N N . ARG A 1 101 ? 18.489 -12.832 0.357 1.00 57.44 101 ARG A N 1
ATOM 790 C CA . ARG A 1 101 ? 17.215 -12.791 1.081 1.00 57.44 101 ARG A CA 1
ATOM 791 C C . ARG A 1 101 ? 17.490 -12.212 2.467 1.00 57.44 101 ARG A C 1
ATOM 793 O O . ARG A 1 101 ? 18.374 -12.717 3.160 1.00 57.44 101 ARG A O 1
ATOM 800 N N . ASN A 1 102 ? 16.715 -11.217 2.895 1.00 62.94 102 ASN A N 1
ATOM 801 C CA . ASN A 1 102 ? 16.833 -10.619 4.228 1.00 62.94 102 ASN A CA 1
ATOM 802 C C . ASN A 1 102 ? 16.294 -11.569 5.318 1.00 62.94 102 ASN A C 1
ATOM 804 O O . ASN A 1 102 ? 15.315 -11.282 6.006 1.00 62.94 102 ASN A O 1
ATOM 808 N N . THR A 1 103 ? 16.932 -12.730 5.487 1.00 60.03 103 THR A N 1
ATOM 809 C CA . THR A 1 103 ? 16.562 -13.736 6.494 1.00 60.03 103 THR A CA 1
ATOM 810 C C . THR A 1 103 ? 16.675 -13.201 7.917 1.00 60.03 103 THR A C 1
ATOM 812 O O . THR A 1 103 ? 16.022 -13.722 8.811 1.00 60.03 103 THR A O 1
ATOM 815 N N . GLU A 1 104 ? 17.473 -12.147 8.120 1.00 62.31 104 GLU A N 1
ATOM 816 C CA . GLU A 1 104 ? 17.616 -11.427 9.392 1.00 62.31 104 GLU A CA 1
ATOM 817 C C . GLU A 1 104 ? 16.299 -10.793 9.878 1.00 62.31 104 GLU A C 1
ATOM 819 O O . GLU A 1 104 ? 16.165 -10.525 11.068 1.00 62.31 104 GLU A O 1
ATOM 824 N N . PHE A 1 105 ? 15.318 -10.604 8.983 1.00 61.47 105 PHE A N 1
ATOM 825 C CA . PHE A 1 105 ? 14.003 -10.022 9.283 1.00 61.47 105 PHE A CA 1
ATOM 826 C C . PHE A 1 105 ? 12.835 -10.976 8.985 1.00 61.47 105 PHE A C 1
ATOM 828 O O . PHE A 1 105 ? 11.707 -10.527 8.805 1.00 61.47 105 PHE A O 1
ATOM 835 N N . ASN A 1 106 ? 13.091 -12.289 8.907 1.00 64.69 106 ASN A N 1
ATOM 836 C CA . ASN A 1 106 ? 12.071 -13.314 8.638 1.00 64.69 106 ASN A CA 1
ATOM 837 C C . ASN A 1 106 ? 11.270 -13.108 7.330 1.00 64.69 106 ASN A C 1
ATOM 839 O O . ASN A 1 106 ? 10.131 -13.564 7.214 1.00 64.69 106 ASN A O 1
ATOM 843 N N . ASP A 1 107 ? 11.882 -12.488 6.313 1.00 68.25 107 ASP A N 1
ATOM 844 C CA . ASP A 1 107 ? 11.266 -12.297 4.995 1.00 68.25 107 ASP A CA 1
ATOM 845 C C . ASP A 1 107 ? 10.898 -13.658 4.362 1.00 68.25 107 ASP A C 1
ATOM 847 O O . ASP A 1 107 ? 11.786 -14.512 4.224 1.00 68.25 107 ASP A O 1
ATOM 851 N N . PRO A 1 108 ? 9.628 -13.912 3.987 1.00 74.50 108 PRO A N 1
ATOM 852 C CA . PRO A 1 108 ? 9.175 -15.208 3.487 1.00 74.50 108 PRO A CA 1
ATOM 853 C C . PRO A 1 108 ? 9.573 -15.522 2.032 1.00 74.50 108 PRO A C 1
ATOM 855 O O . PRO A 1 108 ? 9.805 -16.701 1.740 1.00 74.50 108 PRO A O 1
ATOM 858 N N . ASP A 1 109 ? 9.659 -14.539 1.132 1.00 75.81 109 ASP A N 1
ATOM 859 C CA . ASP A 1 109 ? 9.847 -14.785 -0.312 1.00 75.81 109 ASP A CA 1
ATOM 860 C C . ASP A 1 109 ? 10.202 -13.551 -1.174 1.00 75.81 109 ASP A C 1
ATOM 862 O O . ASP A 1 109 ? 10.089 -13.637 -2.397 1.00 75.81 109 ASP A O 1
ATOM 866 N N . ASP A 1 110 ? 10.628 -12.423 -0.579 1.00 81.94 110 ASP A N 1
ATOM 867 C CA . ASP A 1 110 ? 10.998 -11.171 -1.280 1.00 81.94 110 ASP A CA 1
ATOM 868 C C . ASP A 1 110 ? 9.861 -10.568 -2.157 1.00 81.94 110 ASP A C 1
ATOM 870 O O . ASP A 1 110 ? 10.017 -9.596 -2.904 1.00 81.94 110 ASP A O 1
ATOM 874 N N . ASN A 1 111 ? 8.648 -11.115 -2.042 1.00 89.00 111 ASN A N 1
ATOM 875 C CA . ASN A 1 111 ? 7.445 -10.665 -2.728 1.00 89.00 111 ASN A CA 1
ATOM 876 C C . ASN A 1 111 ? 6.233 -10.884 -1.814 1.00 89.00 111 ASN A C 1
ATOM 878 O O . ASN A 1 111 ? 5.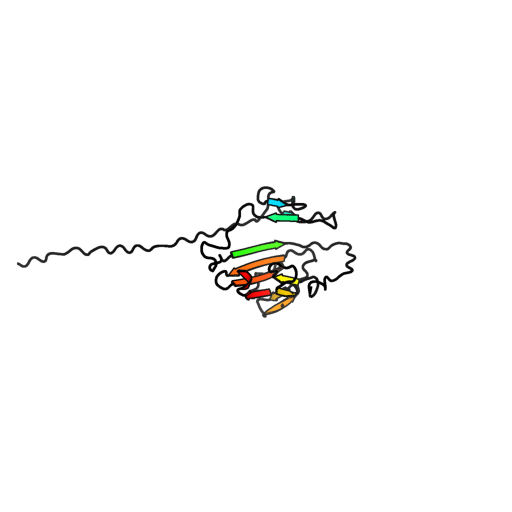304 -11.622 -2.144 1.00 89.00 111 ASN A O 1
ATOM 882 N N . HIS A 1 112 ? 6.240 -10.218 -0.662 1.00 92.88 112 HIS A N 1
ATOM 883 C CA . HIS A 1 112 ? 5.217 -10.354 0.368 1.00 92.88 112 HIS A CA 1
ATOM 884 C C . HIS A 1 112 ? 4.593 -9.008 0.748 1.00 92.88 112 HIS A C 1
ATOM 886 O O . HIS A 1 112 ? 5.127 -7.935 0.474 1.00 92.88 112 HIS A O 1
ATOM 892 N N . VAL A 1 113 ? 3.431 -9.082 1.387 1.00 95.12 113 VAL A N 1
ATOM 893 C CA . VAL A 1 113 ? 2.800 -7.978 2.112 1.00 95.12 113 VAL A CA 1
ATOM 894 C C . VAL A 1 113 ? 2.979 -8.251 3.600 1.00 95.12 113 VAL A C 1
ATOM 896 O O . VAL A 1 113 ? 2.785 -9.384 4.040 1.00 95.12 113 VAL A O 1
ATOM 899 N N . GLY A 1 114 ? 3.351 -7.229 4.365 1.00 94.50 114 GLY A N 1
ATOM 900 C CA . GLY A 1 114 ? 3.568 -7.312 5.808 1.00 94.50 114 GLY A CA 1
ATOM 901 C C . GLY A 1 114 ? 2.892 -6.167 6.559 1.00 94.50 114 GLY A C 1
ATOM 902 O O . GLY A 1 114 ? 2.612 -5.115 5.979 1.00 94.50 114 GLY A O 1
ATOM 903 N N . ILE A 1 115 ? 2.599 -6.389 7.842 1.00 95.12 115 ILE A N 1
ATOM 904 C CA . ILE A 1 115 ? 2.175 -5.339 8.778 1.00 95.12 115 ILE A CA 1
ATOM 905 C C . ILE A 1 115 ? 3.272 -5.144 9.819 1.00 95.12 115 ILE A C 1
ATOM 907 O O . ILE A 1 115 ? 3.491 -6.004 10.676 1.00 95.12 115 ILE A O 1
ATOM 911 N N . ASP A 1 116 ? 3.908 -3.981 9.755 1.00 91.56 116 ASP A N 1
ATOM 912 C CA . ASP A 1 116 ? 5.012 -3.574 10.619 1.00 91.56 116 ASP A CA 1
ATOM 913 C C . ASP A 1 116 ? 4.490 -2.697 11.757 1.00 91.56 116 ASP A C 1
ATOM 915 O O . ASP A 1 116 ? 3.854 -1.668 11.518 1.00 91.56 116 ASP A O 1
ATOM 919 N N . LEU A 1 117 ? 4.769 -3.086 13.005 1.00 90.62 117 LEU A N 1
ATOM 920 C CA . LEU A 1 117 ? 4.434 -2.298 14.194 1.00 90.62 117 LEU A CA 1
ATOM 921 C C . LEU A 1 117 ? 5.715 -1.910 14.926 1.00 90.62 117 LEU A C 1
ATOM 923 O O . LEU A 1 117 ? 6.282 -2.713 15.665 1.00 90.62 117 LEU A O 1
ATOM 927 N N . ASN A 1 118 ? 6.171 -0.675 14.708 1.00 87.19 118 ASN A N 1
ATOM 928 C CA . ASN A 1 118 ? 7.368 -0.093 15.333 1.00 87.19 118 ASN A CA 1
ATOM 929 C C . ASN A 1 118 ? 8.679 -0.889 15.117 1.00 87.19 118 ASN A C 1
ATOM 931 O O . ASN A 1 118 ? 9.681 -0.612 15.775 1.00 87.19 118 ASN A O 1
ATOM 935 N N . ASN A 1 119 ? 8.694 -1.859 14.199 1.00 86.38 119 ASN A N 1
ATOM 936 C CA . ASN A 1 119 ? 9.840 -2.696 13.851 1.00 86.38 119 ASN A CA 1
ATOM 937 C C . ASN A 1 119 ? 9.745 -3.106 12.371 1.00 86.38 119 ASN A C 1
ATOM 939 O O . ASN A 1 119 ? 8.647 -3.164 11.831 1.00 86.38 119 ASN A O 1
ATOM 943 N N . ILE A 1 120 ? 10.887 -3.382 11.740 1.00 83.88 120 ILE A N 1
ATOM 944 C CA . ILE A 1 120 ? 10.983 -3.864 10.355 1.00 83.88 120 ILE A CA 1
ATOM 945 C C . ILE A 1 120 ? 10.591 -5.344 10.220 1.00 83.88 120 ILE A C 1
ATOM 947 O O . ILE A 1 120 ? 10.257 -5.802 9.135 1.00 83.88 120 ILE A O 1
ATOM 951 N N . GLU A 1 121 ? 10.645 -6.102 11.318 1.00 88.06 121 GLU A N 1
ATOM 952 C CA . GLU A 1 121 ? 10.083 -7.448 11.363 1.00 88.06 121 GLU A CA 1
ATOM 953 C C . GLU A 1 121 ? 8.560 -7.356 11.530 1.00 88.06 121 GLU A C 1
ATOM 955 O O . GLU A 1 121 ? 8.054 -6.938 12.581 1.00 88.06 121 GLU A O 1
ATOM 960 N N . SER A 1 122 ? 7.830 -7.742 10.483 1.00 89.62 122 SER A N 1
ATOM 961 C CA . SER A 1 122 ? 6.372 -7.680 10.469 1.00 89.62 122 SER A CA 1
ATOM 962 C C . SER A 1 122 ? 5.741 -8.602 11.514 1.00 89.62 122 SER A C 1
ATOM 964 O O . SER A 1 122 ? 6.167 -9.735 11.728 1.00 89.62 122 SER A O 1
ATOM 966 N N . GLN A 1 123 ? 4.632 -8.160 12.104 1.00 92.50 123 GLN A N 1
ATOM 967 C CA . GLN A 1 123 ? 3.809 -8.985 12.999 1.00 92.50 123 GLN A CA 1
ATOM 968 C C . GLN A 1 123 ? 3.079 -10.108 12.257 1.00 92.50 123 GLN A C 1
ATOM 970 O O . GLN A 1 123 ? 2.791 -11.164 12.819 1.00 92.50 123 GLN A O 1
ATOM 975 N N . VAL A 1 124 ? 2.742 -9.858 10.993 1.00 93.56 124 VAL A N 1
ATOM 976 C CA . VAL A 1 124 ? 2.151 -10.830 10.079 1.00 93.56 124 VAL A CA 1
ATOM 977 C C . VAL A 1 124 ? 2.642 -10.538 8.670 1.00 93.56 124 VAL A C 1
ATOM 979 O O . VAL A 1 124 ? 2.737 -9.375 8.274 1.00 93.56 124 VAL A O 1
ATOM 982 N N . THR A 1 125 ? 2.929 -11.595 7.916 1.00 94.06 125 THR A N 1
ATOM 983 C CA . THR A 1 125 ? 3.297 -11.530 6.502 1.00 94.06 125 THR A CA 1
ATOM 984 C C . THR A 1 125 ? 2.470 -12.517 5.691 1.00 94.06 125 THR A C 1
ATOM 986 O O . THR A 1 125 ? 2.012 -13.544 6.198 1.00 94.06 125 THR A O 1
ATOM 989 N N . GLN A 1 126 ? 2.279 -12.210 4.412 1.00 94.69 126 GLN A N 1
ATOM 990 C CA . GLN A 1 126 ? 1.745 -13.148 3.437 1.00 94.69 126 GLN A CA 1
ATOM 991 C C . GLN A 1 126 ? 2.352 -12.875 2.061 1.00 94.69 126 GLN A C 1
ATOM 993 O O . GLN A 1 126 ? 2.425 -11.722 1.636 1.00 94.69 126 GLN A O 1
ATOM 998 N N . SER A 1 127 ? 2.743 -13.936 1.348 1.00 95.81 127 SER A N 1
ATOM 999 C CA . SER A 1 127 ? 3.142 -13.867 -0.061 1.00 95.81 127 SER A CA 1
ATOM 1000 C C . SER A 1 127 ? 2.124 -13.072 -0.875 1.00 95.81 127 SER A C 1
ATOM 1002 O O . SER A 1 127 ? 0.910 -13.259 -0.730 1.00 95.81 127 SER A O 1
ATOM 1004 N N . ALA A 1 128 ? 2.605 -12.185 -1.739 1.00 96.94 128 ALA A N 1
ATOM 1005 C CA . ALA A 1 128 ? 1.754 -11.280 -2.487 1.00 96.94 128 ALA A CA 1
ATOM 1006 C C . ALA A 1 128 ? 0.799 -12.054 -3.405 1.00 96.94 128 ALA A C 1
ATOM 1008 O O . ALA A 1 128 ? 1.188 -12.890 -4.226 1.00 96.94 128 ALA A O 1
ATOM 1009 N N . GLY A 1 129 ? -0.485 -11.750 -3.266 1.00 97.69 129 GLY A N 1
ATOM 1010 C CA . GLY A 1 129 ? -1.556 -12.388 -4.008 1.00 97.69 129 GLY A CA 1
ATOM 1011 C C . GLY A 1 129 ? -2.904 -11.761 -3.693 1.00 97.69 129 GLY A C 1
ATOM 1012 O O . GLY A 1 129 ? -3.003 -10.818 -2.910 1.00 97.69 129 GLY A O 1
ATOM 1013 N N . TYR A 1 130 ? -3.954 -12.296 -4.301 1.00 98.56 130 TYR A N 1
ATOM 1014 C CA . TYR A 1 130 ? -5.330 -11.918 -4.003 1.00 98.56 130 TYR A CA 1
ATOM 1015 C C . TYR A 1 130 ? -6.241 -13.135 -4.037 1.00 98.56 130 TYR A C 1
ATOM 1017 O O . TYR A 1 130 ? -6.009 -14.067 -4.801 1.00 98.56 130 TYR A O 1
ATOM 1025 N N . TYR A 1 131 ? -7.285 -13.141 -3.213 1.00 98.25 131 TYR A N 1
ATOM 1026 C CA . TYR A 1 131 ? -8.301 -14.186 -3.279 1.00 98.25 131 TYR A CA 1
ATOM 1027 C C . TYR A 1 131 ? -9.297 -13.859 -4.395 1.00 98.25 131 TYR A C 1
ATOM 1029 O O . TYR A 1 131 ? -9.962 -12.822 -4.359 1.00 98.25 131 TYR A O 1
ATOM 1037 N N . ASP A 1 132 ? -9.407 -14.733 -5.391 1.00 96.88 132 ASP A N 1
ATOM 1038 C CA . ASP A 1 132 ? -10.399 -14.598 -6.455 1.00 96.88 132 ASP A CA 1
ATOM 1039 C C . ASP A 1 132 ? -11.809 -14.607 -5.842 1.00 96.88 132 ASP A C 1
ATOM 1041 O O . ASP A 1 132 ? -12.173 -15.494 -5.070 1.00 96.88 132 ASP A O 1
ATOM 1045 N N . SER A 1 133 ? -12.614 -13.593 -6.158 1.00 95.88 133 SER A N 1
ATOM 1046 C CA . SER A 1 133 ? -13.923 -13.409 -5.516 1.00 95.88 133 SER A CA 1
ATOM 1047 C C . SER A 1 133 ? -14.981 -14.423 -5.964 1.00 95.88 133 SER A C 1
ATOM 1049 O O . SER A 1 133 ? -16.010 -14.545 -5.307 1.00 95.88 133 SER A O 1
ATOM 1051 N N . SER A 1 134 ? -14.747 -15.151 -7.059 1.00 96.00 134 SER A N 1
ATOM 1052 C CA . SER A 1 134 ? -15.663 -16.172 -7.576 1.00 96.00 134 SER A CA 1
ATOM 1053 C C . SER A 1 134 ? -15.509 -17.522 -6.876 1.00 96.00 134 SER A C 1
ATOM 1055 O O . SER A 1 134 ? -16.494 -18.236 -6.699 1.00 96.00 134 SER A O 1
ATOM 1057 N N . ASN A 1 135 ? -14.285 -17.881 -6.481 1.00 96.00 135 ASN A N 1
ATOM 1058 C CA . ASN A 1 135 ? -13.964 -19.225 -5.991 1.00 96.00 135 ASN A CA 1
ATOM 1059 C C . ASN A 1 135 ? -13.126 -19.242 -4.698 1.00 96.00 135 ASN A C 1
ATOM 1061 O O . ASN A 1 135 ? -12.930 -20.307 -4.117 1.00 96.00 135 ASN A O 1
ATOM 1065 N N . GLY A 1 136 ? -12.650 -18.087 -4.227 1.00 95.81 136 GLY A N 1
ATOM 1066 C CA . GLY A 1 136 ? -11.869 -17.944 -2.999 1.00 95.81 136 GLY A CA 1
ATOM 1067 C C . GLY A 1 136 ? -10.434 -18.469 -3.083 1.00 95.81 136 GLY A C 1
ATOM 1068 O O . GLY A 1 136 ? -9.774 -18.566 -2.048 1.00 95.81 136 GLY A O 1
ATOM 1069 N N . VAL A 1 137 ? -9.940 -18.822 -4.272 1.00 97.50 137 VAL A N 1
ATOM 1070 C CA . VAL A 1 137 ? -8.576 -19.328 -4.476 1.00 97.50 137 VAL A CA 1
ATOM 1071 C C . VAL A 1 137 ? -7.582 -18.170 -4.451 1.00 97.50 137 VAL A C 1
ATOM 1073 O O . VAL A 1 137 ? -7.826 -17.120 -5.043 1.00 97.50 137 VAL A O 1
ATOM 1076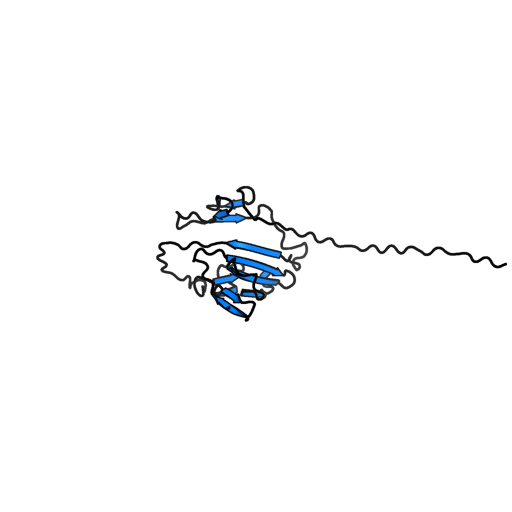 N N . LEU A 1 138 ? -6.449 -18.361 -3.768 1.00 97.75 138 LEU A N 1
ATOM 1077 C CA . LEU A 1 138 ? -5.352 -17.395 -3.773 1.00 97.75 138 LEU A CA 1
ATOM 1078 C C . LEU A 1 138 ? -4.646 -17.415 -5.135 1.00 97.75 138 LEU A C 1
ATOM 1080 O O . LEU A 1 138 ? -4.075 -18.430 -5.534 1.00 97.75 138 LEU A O 1
ATOM 1084 N N . VAL A 1 139 ? -4.659 -16.277 -5.819 1.00 98.31 139 VAL A N 1
ATOM 1085 C CA . VAL A 1 139 ? -3.944 -16.034 -7.069 1.00 98.31 139 VAL A CA 1
ATOM 1086 C C . VAL A 1 139 ? -2.668 -15.246 -6.750 1.00 98.31 139 VAL A C 1
ATOM 1088 O O . VAL A 1 139 ? -2.771 -14.116 -6.261 1.00 98.31 139 VAL A O 1
ATOM 1091 N N . PRO A 1 140 ? -1.467 -15.803 -6.998 1.00 97.62 140 PRO A N 1
ATOM 1092 C CA . PRO A 1 140 ? -0.209 -15.101 -6.753 1.00 97.62 140 PRO A CA 1
ATOM 1093 C C . PRO A 1 140 ? -0.068 -13.837 -7.604 1.00 97.62 140 PRO A C 1
ATOM 1095 O O . PRO A 1 140 ? -0.482 -13.798 -8.765 1.00 97.62 140 PRO A O 1
ATOM 1098 N N . VAL A 1 141 ? 0.577 -12.817 -7.045 1.00 96.62 141 VAL A N 1
ATOM 1099 C CA . VAL A 1 141 ? 0.903 -11.562 -7.730 1.00 96.62 141 VAL A CA 1
ATOM 1100 C C . VAL A 1 141 ? 2.398 -11.329 -7.621 1.00 96.62 141 VAL A C 1
ATOM 1102 O O . VAL A 1 141 ? 2.925 -11.192 -6.525 1.00 96.62 141 VAL A O 1
ATOM 1105 N N . ASN A 1 142 ? 3.083 -11.228 -8.760 1.00 94.50 142 ASN A N 1
ATOM 1106 C CA . ASN A 1 142 ? 4.439 -10.689 -8.791 1.00 94.50 142 ASN A CA 1
ATOM 1107 C C . ASN A 1 142 ? 4.353 -9.159 -8.806 1.00 94.50 142 ASN A C 1
ATOM 1109 O O . ASN A 1 142 ? 3.893 -8.579 -9.796 1.00 94.50 142 ASN A O 1
ATOM 1113 N N . MET A 1 143 ? 4.780 -8.515 -7.718 1.00 94.06 143 MET A N 1
ATOM 1114 C CA . MET A 1 143 ? 4.726 -7.057 -7.601 1.00 94.06 143 MET A CA 1
ATOM 1115 C C . MET A 1 143 ? 5.819 -6.346 -8.405 1.00 94.06 143 MET A C 1
ATOM 1117 O O . MET A 1 143 ? 5.642 -5.183 -8.751 1.00 94.06 143 MET A O 1
ATOM 1121 N N . LYS A 1 144 ? 6.907 -7.044 -8.758 1.00 91.31 144 LYS A N 1
ATOM 1122 C CA . LYS A 1 144 ? 8.121 -6.496 -9.391 1.00 91.31 144 LYS A CA 1
ATOM 1123 C C . LYS A 1 144 ? 8.123 -6.567 -10.926 1.00 91.31 144 LYS A C 1
ATOM 1125 O O . LYS A 1 144 ? 9.160 -6.373 -11.552 1.00 91.31 144 LYS A O 1
ATOM 1130 N N . ASN A 1 145 ? 6.991 -6.872 -11.564 1.00 92.12 145 ASN A N 1
ATOM 1131 C CA . ASN A 1 145 ? 6.913 -7.045 -13.023 1.00 92.12 145 ASN A CA 1
ATOM 1132 C C . ASN A 1 145 ? 6.476 -5.781 -13.793 1.00 92.12 145 ASN A C 1
ATOM 1134 O O . ASN A 1 145 ? 6.245 -5.855 -14.999 1.00 92.12 145 ASN A O 1
ATOM 1138 N N . GLY A 1 146 ? 6.336 -4.635 -13.120 1.00 93.50 146 GLY A N 1
ATOM 1139 C CA . GLY A 1 146 ? 5.911 -3.372 -13.729 1.00 93.50 146 GLY A CA 1
ATOM 1140 C C . GLY A 1 146 ? 4.409 -3.247 -14.000 1.00 93.50 146 GLY A C 1
ATOM 1141 O O . GLY A 1 146 ? 3.995 -2.250 -14.589 1.00 93.50 146 GLY A O 1
ATOM 1142 N N . GLN A 1 147 ? 3.585 -4.220 -13.598 1.00 95.94 147 GLN A N 1
ATOM 1143 C CA . GLN A 1 147 ? 2.132 -4.094 -13.703 1.00 95.94 147 GLN A CA 1
ATOM 1144 C C . GLN A 1 147 ? 1.580 -3.118 -12.656 1.00 95.94 147 GLN A C 1
ATOM 1146 O O . GLN A 1 147 ? 2.056 -3.071 -11.522 1.00 95.94 147 GLN A O 1
ATOM 1151 N N . ASN A 1 148 ? 0.501 -2.416 -13.010 1.00 97.75 148 ASN A N 1
ATOM 1152 C CA . ASN A 1 148 ? -0.236 -1.603 -12.048 1.00 97.75 148 ASN A CA 1
ATOM 1153 C C . ASN A 1 148 ? -0.982 -2.502 -11.057 1.00 97.75 148 ASN A C 1
ATOM 1155 O O . ASN A 1 148 ? -1.835 -3.305 -11.448 1.00 97.75 148 ASN A O 1
ATOM 1159 N N . ILE A 1 149 ? -0.707 -2.304 -9.774 1.00 98.44 149 ILE A N 1
ATOM 1160 C CA . ILE A 1 149 ? -1.357 -2.976 -8.652 1.00 98.44 149 ILE A CA 1
ATOM 1161 C C . ILE A 1 149 ? -2.113 -1.925 -7.858 1.00 98.44 149 ILE A C 1
ATOM 1163 O O . ILE A 1 149 ? -1.599 -0.838 -7.595 1.00 98.44 149 ILE A O 1
ATOM 1167 N N . ARG A 1 150 ? -3.346 -2.244 -7.475 1.00 98.62 150 ARG A N 1
ATOM 1168 C CA . ARG A 1 150 ? -4.102 -1.446 -6.519 1.00 98.62 150 ARG A CA 1
ATOM 1169 C C . ARG A 1 150 ? -3.999 -2.092 -5.145 1.00 98.62 150 ARG A C 1
ATOM 1171 O O . ARG A 1 150 ? -4.240 -3.290 -5.014 1.00 98.62 150 ARG A O 1
ATOM 1178 N N . ALA A 1 151 ? -3.655 -1.287 -4.148 1.00 98.62 151 ALA A N 1
ATOM 1179 C CA . ALA A 1 151 ? -3.732 -1.652 -2.744 1.00 98.62 151 ALA A CA 1
ATOM 1180 C C . ALA A 1 151 ? -4.930 -0.960 -2.092 1.00 98.62 151 ALA A C 1
ATOM 1182 O O . ALA A 1 151 ? -5.259 0.178 -2.433 1.00 98.62 151 ALA A O 1
ATOM 1183 N N . TRP A 1 152 ? -5.546 -1.652 -1.143 1.00 98.75 152 TRP A N 1
ATOM 1184 C CA . TRP A 1 152 ? -6.543 -1.131 -0.223 1.00 98.75 152 TRP A CA 1
ATOM 1185 C C . TRP A 1 152 ? -6.094 -1.441 1.197 1.00 98.75 152 TRP A C 1
ATOM 1187 O O . TRP A 1 152 ? -5.701 -2.575 1.485 1.00 98.75 152 TRP A O 1
ATOM 1197 N N . ILE A 1 153 ? -6.144 -0.432 2.057 1.00 98.62 153 ILE A N 1
ATOM 1198 C CA . ILE A 1 153 ? -5.830 -0.550 3.475 1.00 98.62 153 ILE A CA 1
ATOM 1199 C C . ILE A 1 153 ? -7.006 0.037 4.234 1.00 98.62 153 ILE A C 1
ATOM 1201 O O . ILE A 1 153 ? -7.314 1.223 4.096 1.00 98.62 153 ILE A O 1
ATOM 1205 N N . GLU A 1 154 ? -7.650 -0.797 5.035 1.00 98.31 154 GLU A N 1
ATOM 1206 C CA . GLU A 1 154 ? -8.725 -0.398 5.927 1.00 98.31 154 GLU A CA 1
ATOM 1207 C C . GLU A 1 154 ? -8.304 -0.626 7.371 1.00 98.31 154 GLU A C 1
ATOM 1209 O O . GLU A 1 154 ? -7.840 -1.708 7.725 1.00 98.31 154 GLU A O 1
ATOM 1214 N N . PHE A 1 155 ? -8.501 0.386 8.206 1.00 96.56 155 PHE A N 1
ATOM 1215 C CA . PHE A 1 155 ? -8.292 0.306 9.639 1.00 96.56 155 PHE A CA 1
ATOM 1216 C C . PHE A 1 155 ? -9.608 0.557 10.374 1.00 96.56 155 PHE A C 1
ATOM 1218 O O . PHE A 1 155 ? -10.210 1.623 10.229 1.00 96.56 155 PHE A O 1
ATOM 1225 N N . ASP A 1 156 ? -10.035 -0.415 11.177 1.00 94.62 156 ASP A N 1
ATOM 1226 C CA . ASP A 1 156 ? -11.122 -0.265 12.141 1.00 94.62 156 ASP A CA 1
ATOM 1227 C C . ASP A 1 156 ? -10.533 0.075 13.514 1.00 94.62 156 ASP A C 1
ATOM 1229 O O . ASP A 1 156 ? -10.019 -0.793 14.230 1.00 94.62 156 ASP A O 1
ATOM 1233 N N . GLY A 1 157 ? -10.637 1.350 13.892 1.00 92.38 157 GLY A N 1
ATOM 1234 C CA . GLY A 1 157 ? -10.130 1.854 15.164 1.00 92.38 157 GLY A CA 1
ATOM 1235 C C . GLY A 1 157 ? -10.903 1.366 16.390 1.00 92.38 157 GLY A C 1
ATOM 1236 O O . GLY A 1 157 ? -10.386 1.454 17.501 1.00 92.38 157 GLY A O 1
ATOM 1237 N N . THR A 1 158 ? -12.108 0.811 16.212 1.00 90.88 158 THR A N 1
ATOM 1238 C CA . THR A 1 158 ? -12.899 0.223 17.305 1.00 90.88 158 THR A CA 1
ATOM 1239 C C . THR A 1 158 ? -12.507 -1.223 17.588 1.00 90.88 158 THR A C 1
ATOM 1241 O O . THR A 1 158 ? -12.590 -1.678 18.729 1.00 90.88 158 THR A O 1
ATOM 1244 N N . GLN A 1 159 ? -12.067 -1.946 16.556 1.00 93.06 159 GLN A N 1
ATOM 1245 C CA . GLN A 1 159 ? -11.671 -3.352 16.654 1.00 93.06 159 GLN A CA 1
ATOM 1246 C C . GLN A 1 159 ? -10.156 -3.554 16.708 1.00 93.06 159 GLN A C 1
ATOM 1248 O O . GLN A 1 159 ? -9.718 -4.679 16.948 1.00 93.06 159 GLN A O 1
ATOM 1253 N N . PHE A 1 160 ? -9.368 -2.492 16.510 1.00 93.94 160 PHE A N 1
ATOM 1254 C CA . PHE A 1 160 ? -7.920 -2.568 16.307 1.00 93.94 160 PHE A CA 1
ATOM 1255 C C . PHE A 1 160 ? -7.588 -3.572 15.204 1.00 93.94 160 PHE A C 1
ATOM 1257 O O . PHE A 1 160 ? -6.807 -4.504 15.402 1.00 93.94 160 PHE A O 1
ATOM 1264 N N . GLU A 1 161 ? -8.258 -3.421 14.062 1.00 97.00 161 GLU A N 1
ATOM 1265 C CA . GLU A 1 161 ? -8.129 -4.325 12.925 1.00 97.00 161 GLU A CA 1
ATOM 1266 C C . GLU A 1 161 ? -7.608 -3.588 11.698 1.00 97.00 161 GLU A C 1
ATOM 1268 O O . GLU A 1 161 ? -8.183 -2.585 11.284 1.00 97.00 161 GLU A O 1
ATOM 1273 N N . ILE A 1 162 ? -6.542 -4.118 11.102 1.00 98.06 162 ILE A N 1
ATOM 1274 C CA . ILE A 1 162 ? -6.013 -3.692 9.810 1.00 98.06 162 ILE A CA 1
ATOM 1275 C C . ILE A 1 162 ? -6.334 -4.783 8.790 1.00 98.06 162 ILE A C 1
ATOM 1277 O O . ILE A 1 162 ? -5.945 -5.942 8.955 1.00 98.06 162 ILE A O 1
ATOM 1281 N N . ASN A 1 163 ? -7.010 -4.396 7.716 1.00 98.62 163 ASN A N 1
ATOM 1282 C CA . ASN A 1 163 ? -7.244 -5.223 6.546 1.00 98.62 163 ASN A CA 1
ATOM 1283 C C . ASN A 1 163 ? -6.422 -4.683 5.379 1.00 98.62 163 ASN A C 1
ATOM 1285 O O . ASN A 1 163 ? -6.508 -3.502 5.044 1.00 98.62 163 ASN A O 1
ATOM 1289 N N . VAL A 1 164 ? -5.633 -5.554 4.752 1.00 98.62 164 VAL A N 1
ATOM 1290 C CA . VAL A 1 164 ? -4.835 -5.219 3.571 1.00 98.62 164 VAL A CA 1
ATOM 1291 C C . VAL A 1 164 ? -5.264 -6.103 2.417 1.00 98.62 164 VAL A C 1
ATOM 1293 O O . VAL A 1 164 ? -5.269 -7.330 2.511 1.00 98.62 164 VAL A O 1
ATOM 1296 N N . THR A 1 165 ? -5.609 -5.471 1.303 1.00 98.69 165 THR A N 1
ATOM 1297 C CA . THR A 1 165 ? -5.958 -6.145 0.054 1.00 98.69 165 THR A CA 1
ATOM 1298 C C . THR A 1 165 ? -5.083 -5.591 -1.057 1.00 98.69 165 THR A C 1
ATOM 1300 O O . THR A 1 165 ? -4.903 -4.380 -1.150 1.00 98.69 165 THR A O 1
ATOM 1303 N N . ILE A 1 166 ? -4.577 -6.450 -1.934 1.00 98.56 166 ILE A N 1
ATOM 1304 C CA . ILE A 1 166 ? -3.932 -6.036 -3.183 1.00 98.56 166 ILE A CA 1
ATOM 1305 C C . ILE A 1 166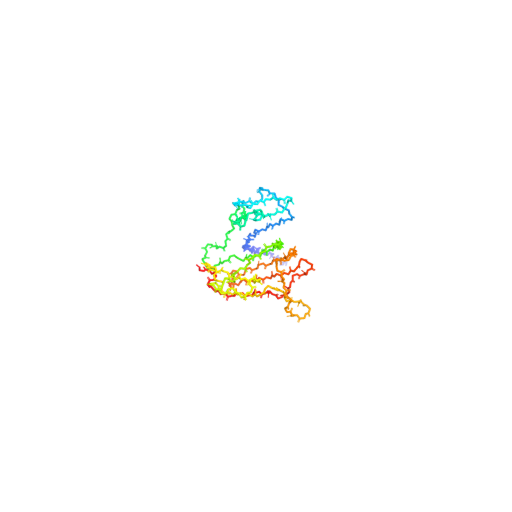 ? -4.566 -6.793 -4.343 1.00 98.56 166 ILE A C 1
ATOM 1307 O O . ILE A 1 166 ? -5.084 -7.884 -4.136 1.00 98.56 166 ILE A O 1
ATOM 1311 N N . ALA A 1 167 ? -4.546 -6.230 -5.548 1.00 98.38 167 ALA A N 1
ATOM 1312 C CA . ALA A 1 167 ? -4.874 -6.941 -6.784 1.00 98.38 167 ALA A CA 1
ATOM 1313 C C . ALA A 1 167 ? -4.319 -6.180 -8.004 1.00 98.38 167 ALA A C 1
ATOM 1315 O O . ALA A 1 167 ? -4.130 -4.960 -7.922 1.00 98.38 167 ALA A O 1
ATOM 1316 N N . PRO A 1 168 ? -4.084 -6.843 -9.153 1.00 98.12 168 PRO A N 1
ATOM 1317 C CA . PRO A 1 168 ? -3.835 -6.142 -10.412 1.00 98.12 168 PRO A CA 1
ATOM 1318 C C . PRO A 1 168 ? -4.963 -5.149 -10.721 1.00 98.12 168 PRO A C 1
ATOM 1320 O O . PRO A 1 168 ? -6.125 -5.420 -10.430 1.00 98.12 168 PRO A O 1
ATOM 1323 N N . LEU A 1 169 ? -4.649 -4.011 -11.344 1.00 97.25 169 LEU A N 1
ATOM 1324 C CA . LEU A 1 169 ? -5.618 -2.927 -11.580 1.00 97.25 169 LEU A CA 1
ATOM 1325 C C . LEU A 1 169 ? -6.864 -3.355 -12.383 1.00 97.25 169 LEU A C 1
ATOM 1327 O O . LEU A 1 169 ? -7.924 -2.747 -12.248 1.00 97.25 169 LEU A O 1
ATOM 1331 N N . SER A 1 170 ? -6.742 -4.388 -13.220 1.00 96.50 170 SER A N 1
ATOM 1332 C CA . SER A 1 170 ? -7.842 -4.967 -14.002 1.00 96.50 170 SER A CA 1
ATOM 1333 C C . SER A 1 170 ? -8.803 -5.835 -13.180 1.00 96.50 170 SER A C 1
ATOM 1335 O O . SER A 1 170 ? -9.856 -6.219 -13.687 1.00 96.50 170 SER A O 1
ATOM 1337 N N . VAL A 1 171 ? -8.459 -6.149 -11.932 1.00 97.50 171 VAL A N 1
ATOM 1338 C CA . VAL A 1 171 ? -9.245 -6.984 -11.024 1.00 97.50 171 VAL A CA 1
ATOM 1339 C C . VAL A 1 171 ? -10.012 -6.081 -10.056 1.00 97.50 171 VAL A C 1
ATOM 1341 O O . VAL A 1 171 ? -9.450 -5.179 -9.432 1.00 97.50 171 VAL A O 1
ATOM 1344 N N . SER A 1 172 ? -11.325 -6.300 -9.934 1.00 96.75 172 SER A N 1
ATOM 1345 C CA . SER A 1 172 ? -12.147 -5.615 -8.927 1.00 96.75 172 SER A CA 1
ATOM 1346 C C . SER A 1 172 ? -11.660 -5.938 -7.513 1.00 96.75 172 SER A C 1
ATOM 1348 O O . SER A 1 172 ? -11.099 -7.010 -7.303 1.00 96.75 172 SER A O 1
ATOM 1350 N N . LYS A 1 173 ? -11.895 -5.042 -6.540 1.00 97.88 173 LYS A N 1
ATOM 1351 C CA . LYS A 1 173 ? -11.467 -5.263 -5.148 1.00 97.88 173 LYS A CA 1
ATOM 1352 C C . LYS A 1 173 ? -11.918 -6.657 -4.672 1.00 97.88 173 LYS A C 1
ATOM 1354 O O . LYS A 1 173 ? -13.127 -6.898 -4.643 1.00 97.88 173 LYS A O 1
ATOM 1359 N N . PRO A 1 174 ? -10.983 -7.546 -4.296 1.00 98.25 174 PRO A N 1
ATOM 1360 C CA . PRO A 1 174 ? -11.314 -8.835 -3.708 1.00 98.25 174 PRO A CA 1
ATOM 1361 C C . PRO A 1 174 ? -12.243 -8.705 -2.497 1.00 98.25 174 PRO A C 1
ATOM 1363 O O . PRO A 1 174 ? -12.052 -7.823 -1.660 1.00 98.25 174 PRO A O 1
ATOM 1366 N N . LEU A 1 175 ? -13.221 -9.609 -2.373 1.00 97.19 175 LEU A N 1
ATOM 1367 C CA . LEU A 1 175 ? -14.123 -9.644 -1.211 1.00 97.19 175 LEU A CA 1
ATOM 1368 C C . LEU A 1 175 ? -13.408 -10.040 0.085 1.00 97.19 175 LEU A C 1
ATOM 1370 O O . LEU A 1 175 ? -13.824 -9.641 1.170 1.00 97.19 175 LEU A O 1
ATOM 1374 N N . ARG A 1 176 ? -12.349 -10.847 -0.029 1.00 98.00 176 ARG A N 1
ATOM 1375 C CA . ARG A 1 176 ? -11.532 -11.292 1.096 1.00 98.00 176 ARG A CA 1
ATOM 1376 C C . ARG A 1 176 ? -10.192 -10.548 1.072 1.00 98.00 176 ARG A C 1
ATOM 1378 O O . ARG A 1 176 ? -9.501 -10.635 0.052 1.00 98.00 176 ARG A O 1
ATOM 1385 N N . PRO A 1 177 ? -9.800 -9.876 2.168 1.00 98.44 177 PRO A N 1
ATOM 1386 C CA . PRO A 1 177 ? -8.487 -9.253 2.259 1.00 98.44 177 PRO A CA 1
ATOM 1387 C C . PRO A 1 177 ? -7.375 -10.303 2.208 1.00 98.44 177 PRO A C 1
ATOM 1389 O O . PRO A 1 177 ? -7.571 -11.464 2.578 1.00 98.44 177 PRO A O 1
ATOM 1392 N N . LEU A 1 178 ? -6.196 -9.889 1.742 1.00 98.50 178 LEU A N 1
ATOM 1393 C CA . LEU A 1 178 ? -5.009 -10.739 1.767 1.00 98.50 178 LEU A CA 1
ATOM 1394 C C . LEU A 1 178 ? -4.582 -10.992 3.216 1.00 98.50 178 LEU A C 1
ATOM 1396 O O . LEU A 1 178 ? -4.364 -12.139 3.591 1.00 98.50 178 LEU A O 1
ATOM 1400 N N . ILE A 1 179 ? -4.529 -9.926 4.020 1.00 98.31 179 ILE A N 1
ATOM 1401 C CA . ILE A 1 179 ? -4.189 -9.964 5.444 1.00 98.31 179 ILE A CA 1
ATOM 1402 C C . ILE A 1 179 ? -5.307 -9.293 6.238 1.00 98.31 179 ILE A C 1
ATOM 1404 O O . ILE A 1 179 ? -5.708 -8.175 5.921 1.00 98.31 179 ILE A O 1
ATOM 1408 N N . THR A 1 180 ? -5.753 -9.964 7.297 1.00 98.25 180 THR A N 1
ATOM 1409 C CA . THR A 1 180 ? -6.539 -9.378 8.388 1.00 98.25 180 THR A CA 1
ATOM 1410 C C . THR A 1 180 ? -5.729 -9.537 9.661 1.00 98.25 180 THR A C 1
ATOM 1412 O O . THR A 1 180 ? -5.414 -10.661 10.055 1.00 98.25 180 THR A O 1
ATOM 1415 N N . PHE A 1 181 ? -5.392 -8.428 10.308 1.00 97.75 181 PHE A N 1
ATOM 1416 C CA . PHE A 1 181 ? -4.666 -8.428 11.570 1.00 97.75 181 PHE A CA 1
ATOM 1417 C C . PHE A 1 181 ? -5.443 -7.642 12.612 1.00 97.75 181 PHE A C 1
ATOM 1419 O O . PHE A 1 181 ? -5.596 -6.429 12.493 1.00 97.75 181 PHE A O 1
ATOM 1426 N N . ARG A 1 182 ? -5.926 -8.347 13.636 1.00 96.62 182 ARG A N 1
ATOM 1427 C CA . ARG A 1 182 ? -6.689 -7.773 14.743 1.00 96.62 182 ARG A CA 1
ATOM 1428 C C . ARG A 1 182 ? -5.920 -7.945 16.041 1.00 96.62 182 ARG A C 1
ATOM 1430 O O . ARG A 1 182 ? -5.809 -9.065 16.541 1.00 96.62 182 ARG A O 1
ATOM 1437 N N . ASN A 1 183 ? -5.396 -6.855 16.588 1.00 94.19 183 ASN A N 1
ATOM 1438 C CA . ASN A 1 183 ? -4.640 -6.901 17.834 1.00 94.19 183 ASN A 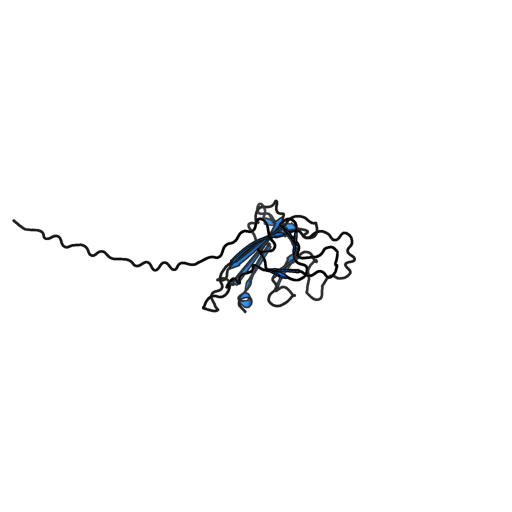CA 1
ATOM 1439 C C . ASN A 1 183 ? -4.633 -5.530 18.538 1.00 94.19 183 ASN A C 1
ATOM 1441 O O . ASN A 1 183 ? -4.203 -4.550 17.929 1.00 94.19 183 ASN A O 1
ATOM 1445 N N . PRO A 1 184 ? -5.017 -5.444 19.828 1.00 90.19 184 PRO A N 1
ATOM 1446 C CA . PRO A 1 184 ? -4.946 -4.199 20.597 1.00 90.19 184 PRO A CA 1
ATOM 1447 C C . PRO A 1 184 ? -3.557 -3.548 20.649 1.00 90.19 184 PRO A C 1
ATOM 1449 O O . PRO A 1 184 ? -3.468 -2.353 20.905 1.00 90.19 184 PRO A O 1
ATOM 1452 N N . VAL A 1 185 ? -2.477 -4.297 20.385 1.00 90.25 185 VAL A N 1
ATOM 1453 C CA . VAL A 1 185 ? -1.113 -3.746 20.297 1.00 90.25 185 VAL A CA 1
ATOM 1454 C C . VAL A 1 185 ? -0.974 -2.654 19.228 1.00 90.25 185 VAL A C 1
ATOM 1456 O O . VAL A 1 185 ? -0.077 -1.834 19.336 1.00 90.25 185 VAL A O 1
ATOM 1459 N N . ILE A 1 186 ? -1.883 -2.586 18.246 1.00 86.88 186 ILE A N 1
ATOM 1460 C CA . ILE A 1 186 ? -1.931 -1.508 17.243 1.00 86.88 186 ILE A CA 1
ATOM 1461 C C . ILE A 1 186 ? -2.116 -0.122 17.892 1.00 86.88 186 ILE A C 1
ATOM 1463 O O . ILE A 1 186 ? -1.747 0.888 17.300 1.00 86.88 186 ILE A O 1
ATOM 1467 N N . ALA A 1 187 ? -2.683 -0.057 19.099 1.00 81.12 187 ALA A N 1
ATOM 1468 C CA . ALA A 1 187 ? -2.906 1.193 19.821 1.00 81.12 187 ALA A CA 1
ATOM 1469 C C . ALA A 1 187 ? -1.727 1.649 20.702 1.00 81.12 187 ALA A C 1
ATOM 1471 O O . ALA A 1 187 ? -1.839 2.704 21.330 1.00 81.12 187 ALA A O 1
ATOM 1472 N N . ASN A 1 188 ? -0.647 0.863 20.783 1.00 70.50 188 ASN A N 1
ATOM 1473 C CA . ASN A 1 188 ? 0.502 1.093 21.670 1.00 70.50 188 ASN A CA 1
ATOM 1474 C C . ASN A 1 188 ? 1.750 1.528 20.895 1.00 70.50 188 ASN A C 1
ATOM 1476 O O . ASN A 1 188 ? 2.514 2.334 21.469 1.00 70.50 188 ASN A O 1
#

InterPro domains:
  IPR001220 Legume lectin domain [PF00139] (24-92)
  IPR001220 Legume lectin domain [PF00139] (95-181)
  IPR013320 Concanavalin A-like lectin/glucanase domain superfamily [SSF49899] (24-180)
  IPR050258 Leguminous Lectin [PTHR32401] (95-180)

Sequence (188 aa):
MLQLHQLPLPLLLIIINIISTEALDFLFNSFNATDLTLISDARVESSIIRLKNDSNQFSIGRAFYPSTIPIQLTNPTNLSSFSTSFVFSILPQPIEFDTGRNTEFNDPDDNHVGIDLNNIESQVTQSAGYYDSSNGVLVPVNMKNGQNIRAWIEFDGTQFEINVTIAPLSVSKPLRPLITFRNPVIAN

Radius of gyration: 24.66 Å; chains: 1; bounding box: 98×45×43 Å

Foldseek 3Di:
DDDDDDDDDDDDDDPDPDPDDDDDDDDQPFDDPVQWDKDFQWDHDPRDIDQFDLVDPPTGIDIGGPDDDDQADPDLLFGDKDKDKDKDAAEADPDDPDPDDPVVQVRDPVAKDFDDDVDPNGPDIDHAFAQDQVPRDTGHDRRNHGFIKMWMWIADSNQRKIFIAMDGPVDDTHPHGRDIDGDPSSSD

Secondary structure (DSSP, 8-state):
----PPPPPP---------PPP------SS--TTSSEEEET-EEETTEEE-S-TT-TT--EEEE-SS----B-SSTT-BPPEEEEEEE--PPPSS-------GGGT-SSSSEEEE-SSSSS-SEEEESEEE-TTT-PEEE--TTSS--EEEEEEEETTTTEEEEEEEETTSPPPSS-SEEEE-GGGG-